Protein AF-A0A3A9C0A3-F1 (afdb_monomer)

Sequence (316 aa):
MSSGNGLYNARITVSPASEKLILSMYCPVFDSDGTTILGYVGGGPFVEDLENLLNKLRIEEDTADYYMINVRTGKYIFADDASLIATDIQDDLLLHILKQIKSGKSTGELFYETKSGSQVADFQYIAEHGWAVISQDSEKNIYRTANKNMLVLAEICVIFVLVISILAFIMIHLSVKPLRYIEESIISLSSLKLQKNEKLTPWIGSRSEVGKIATALNSLYDALDSIVATLSVCSCSLNDTAEAMQESSGIFVDTVQNIQTQIHEVSNVPEDQNTQSQDILAKARQTEETAIAVTQIVCKNKENAKAISGIVERFS

Foldseek 3Di:
DDDPAFKDFPAFDQDPVPSATWRKIKGFDADPVRPHGPGIDIDTDGVVVVVVVVVVVADPLDPKWKWKAQLVQQATRDTPPPVRHRPHDPDPQVVVVSVVVVVPDQWDKDWDQDPVGIKIKIKGADPSRNMMMMIMDHPCSVCVVVVVVVVVVVVVVVVVVVVVVVVVVVCCCVPVVLVVVLVVLVVCVVLLALDDDPVLVVLDPPPDPSSVSSVVSVVVSVVVVVVLVVLLVLLVVLLVVLVVLLVVLVVLVVVLVVLVVVLVVVVPDDDPCPVVNVVSNVVSVVSNVVSVVSNVSSVVSNVSSVVSVVVSVSND

Nearest PDB structures (foldseek):
  7prr-assembly1_B  TM=6.628E-01  e=1.308E-05  Pseudomonas aeruginosa PAO1
  3zx6-assembly1_A  TM=4.283E-01  e=5.839E-01  Archaeoglobus fulgidus DSM 4304
  3zx6-assembly1_B  TM=4.059E-01  e=9.830E-01  Archaeoglobus fulgidus DSM 4304
  5xg2-assembly1_A  TM=3.203E-01  e=7.798E-01  Pyrococcus yayanosii CH1
  3ja6-assembly1_I  TM=2.669E-01  e=1.313E+00  Escherichia coli

Secondary structure (DSSP, 8-state):
---STT-EEEEEEE-TTTSSEEEEEEEEEE-TTSSSEEEEEEE--BHHHHHHHHHTTS-TT---EEEEEETTTTEEEEESSGGGBTSBP--HHHHHHHHHHHTT-SEEEEEEEETTEEEEEEEEEETTTTEEEEEEEEHHHHTHHHHHHHHHHHHHHHHHHHHHHHHHHHHHHHHHHHHHHHHHHHHHHHTT-----GGGGGGTT-SSHHHHHHHHHHHHHHHHHHHHHHHHHHHHHHHHHHHHHHHHHHHHHHHHHHHHHHHHHHTTS-STTHHHHHHHHHHHHHHHHHHHHHHHHHHHHHHHHHHHHHHHGGG-

Radius of gyration: 61.18 Å; Cα contacts (8 Å, |Δi|>4): 340; chains: 1; bounding box: 116×43×164 Å

Structure (mmCIF, N/CA/C/O backbone):
data_AF-A0A3A9C0A3-F1
#
_entry.id   AF-A0A3A9C0A3-F1
#
loop_
_atom_site.group_PDB
_atom_site.id
_atom_site.type_symbol
_atom_site.label_atom_id
_atom_site.label_alt_id
_atom_site.label_comp_id
_atom_site.label_asym_id
_atom_site.label_entity_id
_atom_site.label_seq_id
_atom_site.pdbx_PDB_ins_code
_atom_site.Cartn_x
_atom_site.Cartn_y
_atom_site.Cartn_z
_atom_site.occupancy
_atom_site.B_iso_or_equiv
_atom_site.auth_seq_id
_atom_site.auth_comp_id
_atom_site.auth_asym_id
_atom_site.auth_atom_id
_atom_site.pdbx_PDB_model_num
ATOM 1 N N . MET A 1 1 ? 25.203 22.212 -61.558 1.00 38.91 1 MET A N 1
ATOM 2 C CA . MET A 1 1 ? 26.675 22.215 -61.435 1.00 38.91 1 MET A CA 1
ATOM 3 C C . MET A 1 1 ? 27.055 23.504 -60.735 1.00 38.91 1 MET A C 1
ATOM 5 O O . MET A 1 1 ? 26.881 24.550 -61.335 1.00 38.91 1 MET A O 1
ATOM 9 N N . SER A 1 2 ? 27.461 23.435 -59.468 1.00 37.00 2 SER A N 1
ATOM 10 C CA . SER A 1 2 ? 28.167 24.516 -58.764 1.00 37.00 2 SER A CA 1
ATOM 11 C C . SER A 1 2 ? 28.612 23.982 -57.402 1.00 37.00 2 SER A C 1
ATOM 13 O O . SER A 1 2 ? 27.787 23.805 -56.508 1.00 37.00 2 SER A O 1
ATOM 15 N N . SER A 1 3 ? 29.898 23.689 -57.251 1.00 39.12 3 SER A N 1
ATOM 16 C CA . SER A 1 3 ? 30.550 23.597 -55.945 1.00 39.12 3 SER A CA 1
ATOM 17 C C . SER A 1 3 ? 31.548 24.744 -55.885 1.00 39.12 3 SER A C 1
ATOM 19 O O . SER A 1 3 ? 32.318 24.938 -56.827 1.00 39.12 3 SER A O 1
ATOM 21 N N . GLY A 1 4 ? 31.473 25.543 -54.822 1.00 42.19 4 GLY A N 1
ATOM 22 C CA . GLY A 1 4 ? 32.417 26.626 -54.577 1.00 42.19 4 GLY A CA 1
ATOM 23 C C . GLY A 1 4 ? 33.856 26.111 -54.584 1.00 42.19 4 GLY A C 1
ATOM 24 O O . GLY A 1 4 ? 34.111 24.992 -54.148 1.00 42.19 4 GLY A O 1
ATOM 25 N N . ASN A 1 5 ? 34.759 26.920 -55.140 1.00 47.25 5 ASN A N 1
ATOM 26 C CA . ASN A 1 5 ? 36.217 26.834 -55.020 1.00 47.25 5 ASN A CA 1
ATOM 27 C C . ASN A 1 5 ? 36.805 25.442 -54.719 1.00 47.25 5 ASN A C 1
ATOM 29 O O . ASN A 1 5 ? 37.354 25.193 -53.651 1.00 47.25 5 ASN A O 1
ATOM 33 N N . GLY A 1 6 ? 36.781 24.570 -55.726 1.00 55.59 6 GLY A N 1
ATOM 34 C CA . GLY A 1 6 ? 37.908 23.666 -55.939 1.00 55.59 6 GLY A CA 1
ATOM 35 C C . GLY A 1 6 ? 37.945 22.353 -55.158 1.00 55.59 6 GLY A C 1
ATOM 36 O O . GLY A 1 6 ? 38.998 21.744 -55.136 1.00 55.59 6 GLY A O 1
ATOM 37 N N . LEU A 1 7 ? 36.859 21.841 -54.575 1.00 57.59 7 LEU A N 1
ATOM 38 C CA . LEU A 1 7 ? 36.875 20.470 -54.037 1.00 57.59 7 LEU A CA 1
ATOM 39 C C . LEU A 1 7 ? 35.685 19.650 -54.538 1.00 57.59 7 LEU A C 1
ATOM 41 O O . LEU A 1 7 ? 34.536 19.869 -54.164 1.00 57.59 7 LEU A O 1
ATOM 45 N N . TYR A 1 8 ? 35.982 18.691 -55.406 1.00 66.56 8 TYR A N 1
ATOM 46 C CA . TYR A 1 8 ? 35.055 17.730 -55.980 1.00 66.56 8 TYR A CA 1
ATOM 47 C C . TYR A 1 8 ? 35.129 16.421 -55.213 1.00 66.56 8 TYR A C 1
ATOM 49 O O . TYR A 1 8 ? 36.139 15.727 -55.251 1.00 66.56 8 TYR A O 1
ATOM 57 N N . ASN A 1 9 ? 34.039 16.041 -54.559 1.00 65.12 9 ASN A N 1
ATOM 58 C CA . ASN A 1 9 ? 33.912 14.699 -54.011 1.00 65.12 9 ASN A CA 1
ATOM 59 C C . ASN A 1 9 ? 33.387 13.747 -55.096 1.00 65.12 9 ASN A C 1
ATOM 61 O O . ASN A 1 9 ? 32.265 13.908 -55.580 1.00 65.12 9 ASN A O 1
ATOM 65 N N . ALA A 1 10 ? 34.206 12.771 -55.484 1.00 59.00 10 ALA A N 1
ATOM 66 C CA . ALA A 1 10 ? 33.927 11.831 -56.562 1.00 59.00 10 ALA A CA 1
ATOM 67 C C . ALA A 1 10 ? 33.237 10.537 -56.107 1.00 59.00 10 ALA A C 1
ATOM 69 O O . ALA A 1 10 ? 32.905 9.733 -56.980 1.00 59.00 10 ALA A O 1
ATOM 70 N N . ARG A 1 11 ? 32.922 10.401 -54.802 1.00 65.69 11 ARG A N 1
ATOM 71 C CA . ARG A 1 11 ? 32.284 9.258 -54.098 1.00 65.69 11 ARG A CA 1
ATOM 72 C C . ARG A 1 11 ? 33.284 8.376 -53.345 1.00 65.69 11 ARG A C 1
ATOM 74 O O . ARG A 1 11 ? 34.495 8.474 -53.527 1.00 65.69 11 ARG A O 1
AT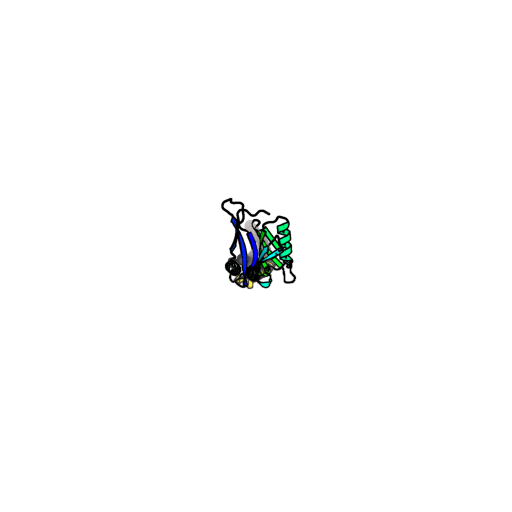OM 81 N N . ILE A 1 12 ? 32.745 7.501 -52.496 1.00 73.94 12 ILE A N 1
ATOM 82 C CA . ILE A 1 12 ? 33.504 6.389 -51.925 1.00 73.94 12 ILE A CA 1
ATOM 83 C C . ILE A 1 12 ? 33.700 5.332 -53.005 1.00 73.94 12 ILE A C 1
ATOM 85 O O . ILE A 1 12 ? 32.743 4.920 -53.663 1.00 73.94 12 ILE A O 1
ATOM 89 N N . THR A 1 13 ? 34.950 4.936 -53.206 1.00 74.25 13 THR A N 1
ATOM 90 C CA . THR A 1 13 ? 35.351 3.950 -54.208 1.00 74.25 13 THR A CA 1
ATOM 91 C C . THR A 1 13 ? 36.493 3.105 -53.674 1.00 74.25 13 THR A C 1
ATOM 93 O O . THR A 1 13 ? 37.224 3.522 -52.774 1.00 74.25 13 THR A O 1
ATOM 96 N N . VAL A 1 14 ? 36.680 1.930 -54.267 1.00 78.50 14 VAL A N 1
ATOM 97 C CA . VAL A 1 14 ? 37.903 1.154 -54.082 1.00 78.50 14 VAL A CA 1
ATOM 98 C C . VAL A 1 14 ? 39.048 1.916 -54.746 1.00 78.50 14 VAL A C 1
ATOM 100 O O . VAL A 1 14 ? 38.979 2.251 -55.931 1.00 78.50 14 VAL A O 1
ATOM 103 N N . SER A 1 15 ? 40.076 2.233 -53.965 1.00 81.81 15 SER A N 1
ATOM 104 C CA . SER A 1 15 ? 41.315 2.833 -54.444 1.00 81.81 15 SER A CA 1
ATOM 105 C C . SER A 1 15 ? 42.041 1.843 -55.355 1.00 81.81 15 SER A C 1
ATOM 107 O O . SER A 1 15 ? 42.410 0.767 -54.887 1.00 81.81 15 SER A O 1
ATOM 109 N N . PRO A 1 16 ? 42.338 2.189 -56.618 1.00 79.50 16 PRO A N 1
ATOM 110 C CA . PRO A 1 16 ? 43.111 1.308 -57.494 1.00 79.50 16 PRO A CA 1
ATOM 111 C C . PRO A 1 16 ? 44.543 1.051 -56.999 1.00 79.50 16 PRO A C 1
ATOM 113 O O . PRO A 1 16 ? 45.170 0.091 -57.426 1.00 79.50 16 PRO A O 1
ATOM 116 N N . ALA A 1 17 ? 45.076 1.925 -56.136 1.00 83.94 17 ALA A N 1
ATOM 117 C CA . ALA A 1 17 ? 46.452 1.844 -55.648 1.00 83.94 17 ALA A CA 1
ATOM 118 C C . ALA A 1 17 ? 46.596 1.032 -54.353 1.00 83.94 17 ALA A C 1
ATOM 120 O O . ALA A 1 17 ? 47.644 0.442 -54.118 1.00 83.94 17 ALA A O 1
ATOM 121 N N . SER A 1 18 ? 45.572 1.041 -53.496 1.00 83.81 18 SER A N 1
ATOM 122 C CA . SER A 1 18 ? 45.611 0.380 -52.184 1.00 83.81 18 SER A CA 1
ATOM 123 C C . SER A 1 18 ? 44.574 -0.724 -52.020 1.00 83.81 18 SER A C 1
ATOM 125 O O . SER A 1 18 ? 44.585 -1.387 -50.990 1.00 83.81 18 SER A O 1
ATOM 127 N N . GLU A 1 19 ? 43.657 -0.883 -52.977 1.00 82.00 19 GLU A N 1
ATOM 128 C CA . GLU A 1 19 ? 42.505 -1.800 -52.932 1.00 82.00 19 GLU A CA 1
ATOM 129 C C . GLU A 1 19 ? 41.555 -1.571 -51.740 1.00 82.00 19 GLU A C 1
ATOM 131 O O . GLU A 1 19 ? 40.608 -2.323 -51.527 1.00 82.00 19 GLU A O 1
ATOM 136 N N . LYS A 1 20 ? 41.759 -0.486 -50.987 1.00 83.06 20 LYS A N 1
ATOM 137 C CA . LYS A 1 20 ? 40.931 -0.082 -49.847 1.00 83.06 20 LYS A CA 1
ATOM 138 C C . LYS A 1 20 ? 39.859 0.918 -50.257 1.00 83.06 20 LYS A C 1
ATOM 140 O O . LYS A 1 20 ? 40.049 1.693 -51.198 1.00 83.06 20 LYS A O 1
ATOM 145 N N . LEU A 1 21 ? 38.758 0.952 -49.509 1.00 80.69 21 LEU A N 1
ATOM 146 C CA . LEU A 1 21 ? 37.727 1.977 -49.662 1.00 80.69 21 LEU A CA 1
ATOM 147 C C . LEU A 1 21 ? 38.275 3.344 -49.236 1.00 80.69 21 LEU A C 1
ATOM 149 O O . LEU A 1 21 ? 38.763 3.518 -48.117 1.00 80.69 21 LEU A O 1
ATOM 153 N N . ILE A 1 22 ? 38.178 4.319 -50.137 1.00 83.31 22 ILE A N 1
ATOM 154 C CA . ILE A 1 22 ? 38.584 5.706 -49.904 1.00 83.31 22 ILE A CA 1
ATOM 155 C C . ILE A 1 22 ? 37.454 6.661 -50.272 1.00 83.31 22 ILE A C 1
ATOM 157 O O . ILE A 1 22 ? 36.705 6.417 -51.222 1.00 83.31 22 ILE A O 1
ATOM 161 N N . LEU A 1 23 ? 37.363 7.784 -49.563 1.00 78.94 23 LEU A N 1
ATOM 162 C CA . LEU A 1 23 ? 36.533 8.911 -49.980 1.00 78.94 23 LEU A CA 1
ATOM 163 C C . LEU A 1 23 ? 37.284 9.709 -51.044 1.00 78.94 23 LEU A C 1
ATOM 165 O O . LEU A 1 23 ? 38.166 10.489 -50.718 1.00 78.94 23 LEU A O 1
ATOM 169 N N . SER A 1 24 ? 36.962 9.527 -52.319 1.00 80.00 24 SER A N 1
ATOM 170 C CA . SER A 1 24 ? 37.719 10.165 -53.393 1.00 80.00 24 SER A CA 1
ATOM 171 C C . SER A 1 24 ? 37.394 11.657 -53.512 1.00 80.00 24 SER A C 1
ATOM 173 O O . SER A 1 24 ? 36.237 12.040 -53.704 1.00 80.00 24 SER A O 1
ATOM 175 N N . MET A 1 25 ? 38.410 12.512 -53.401 1.00 81.44 25 MET A N 1
ATOM 176 C CA . MET A 1 25 ? 38.280 13.968 -53.459 1.00 81.44 25 MET A CA 1
ATOM 177 C C . MET A 1 25 ? 39.295 14.540 -54.450 1.00 81.44 25 MET A C 1
ATOM 179 O O . MET A 1 25 ? 40.449 14.128 -54.444 1.00 81.44 25 MET A O 1
ATOM 183 N N . TYR A 1 26 ? 38.890 15.497 -55.284 1.00 82.75 26 TYR A N 1
ATOM 184 C CA . TYR A 1 26 ? 39.726 16.100 -56.323 1.00 82.75 26 TYR A CA 1
ATOM 185 C C . TYR A 1 26 ? 39.599 17.617 -56.349 1.00 82.75 26 TYR A C 1
ATOM 187 O O . TYR A 1 26 ? 38.501 18.157 -56.291 1.00 82.75 26 TYR A O 1
ATOM 195 N N . CYS A 1 27 ? 40.715 18.309 -56.523 1.00 83.31 27 CYS A N 1
ATOM 196 C CA . CYS A 1 27 ? 40.782 19.746 -56.736 1.00 83.31 27 CYS A CA 1
ATOM 197 C C . CYS A 1 27 ? 41.343 20.034 -58.135 1.00 83.31 27 CYS A C 1
ATOM 199 O O . CYS A 1 27 ? 42.377 19.460 -58.489 1.00 83.31 27 CYS A O 1
ATOM 201 N N . PRO A 1 28 ? 40.686 20.875 -58.955 1.00 85.88 28 PRO A N 1
ATOM 202 C CA . PRO A 1 28 ? 41.255 21.323 -60.216 1.00 85.88 28 PRO A CA 1
ATOM 203 C C . PRO A 1 28 ? 42.429 22.272 -59.944 1.00 85.88 28 PRO A C 1
ATOM 205 O O . PRO A 1 28 ? 42.328 23.195 -59.138 1.00 85.88 28 PRO A O 1
ATOM 208 N N . VAL A 1 29 ? 43.535 22.065 -60.649 1.00 86.94 29 VAL A N 1
ATOM 209 C CA . VAL A 1 29 ? 44.673 22.987 -60.666 1.00 86.94 29 VAL A CA 1
ATOM 210 C C . VAL A 1 29 ? 44.513 23.894 -61.877 1.00 86.94 29 VAL A C 1
ATOM 212 O O . VAL A 1 29 ? 44.466 23.407 -63.007 1.00 86.94 29 VAL A O 1
ATOM 215 N N . PHE A 1 30 ? 44.402 25.198 -61.637 1.00 87.56 30 PHE A N 1
ATOM 216 C CA . PHE A 1 30 ? 44.250 26.205 -62.685 1.00 87.56 30 PHE A CA 1
ATOM 217 C C . PHE A 1 30 ? 45.606 26.772 -63.120 1.00 87.56 30 PHE A C 1
ATOM 219 O O . PHE A 1 30 ? 46.551 26.802 -62.331 1.00 87.56 30 PHE A O 1
ATOM 226 N N . ASP A 1 31 ? 45.690 27.222 -64.369 1.00 88.75 31 ASP A N 1
ATOM 227 C CA . ASP A 1 31 ? 46.817 27.997 -64.885 1.00 88.75 31 ASP A CA 1
ATOM 228 C C . ASP A 1 31 ? 46.828 29.414 -64.279 1.00 88.75 31 ASP A C 1
ATOM 230 O O . ASP A 1 31 ? 45.919 29.830 -63.558 1.00 88.75 31 ASP A O 1
ATOM 234 N N . SER A 1 32 ? 47.864 30.181 -64.599 1.00 87.00 32 SER A N 1
ATOM 235 C CA . SER A 1 32 ? 48.114 31.564 -64.184 1.00 87.00 32 SER A CA 1
ATOM 236 C C . SER A 1 32 ? 46.972 32.530 -64.538 1.00 87.00 32 SER A C 1
ATOM 238 O O . SER A 1 32 ? 46.894 33.620 -63.976 1.00 87.00 32 SER A O 1
ATOM 240 N N . ASP A 1 33 ? 46.094 32.140 -65.468 1.00 85.69 33 ASP A N 1
ATOM 241 C CA . ASP A 1 33 ? 44.888 32.873 -65.864 1.00 85.69 33 ASP A CA 1
ATOM 242 C C . ASP A 1 33 ? 43.683 32.638 -64.927 1.00 85.69 33 ASP A C 1
ATOM 244 O O . ASP A 1 33 ? 42.660 33.311 -65.060 1.00 85.69 33 ASP A O 1
ATOM 248 N N . GLY A 1 34 ? 43.784 31.689 -63.989 1.00 80.31 34 GLY A N 1
ATOM 249 C CA . GLY A 1 34 ? 42.743 31.331 -63.025 1.00 80.31 34 GLY A CA 1
ATOM 250 C C . GLY A 1 34 ? 41.500 30.662 -63.623 1.00 80.31 34 GLY A C 1
ATOM 251 O O . GLY A 1 34 ? 40.526 30.456 -62.899 1.00 80.31 34 GLY A O 1
ATOM 252 N N . THR A 1 35 ? 41.499 30.331 -64.918 1.00 81.44 35 THR A N 1
ATOM 253 C CA . THR A 1 35 ? 40.320 29.805 -65.631 1.00 81.44 35 THR A CA 1
ATOM 254 C C . THR A 1 35 ? 40.604 28.531 -66.423 1.00 81.44 35 THR A C 1
ATOM 256 O O . THR A 1 35 ? 39.722 27.676 -66.530 1.00 81.44 35 THR A O 1
ATOM 259 N N . THR A 1 36 ? 41.828 28.346 -66.916 1.00 85.94 36 THR A N 1
ATOM 260 C CA . THR A 1 36 ? 42.241 27.149 -67.652 1.00 85.94 36 THR A CA 1
ATOM 261 C C . THR A 1 36 ? 42.637 26.042 -66.677 1.00 85.94 36 THR A C 1
ATOM 263 O O . THR A 1 36 ? 43.524 26.226 -65.851 1.00 85.94 36 THR A O 1
ATOM 266 N N . ILE A 1 37 ? 41.992 24.873 -66.754 1.00 87.31 37 ILE A N 1
ATOM 267 C CA . ILE A 1 37 ? 42.315 23.717 -65.899 1.00 87.31 37 ILE A CA 1
ATOM 268 C C . ILE A 1 37 ? 43.513 22.965 -66.494 1.00 87.31 37 ILE A C 1
ATOM 270 O O . ILE A 1 37 ? 43.403 22.384 -67.572 1.00 87.31 37 ILE A O 1
ATOM 274 N N . LEU A 1 38 ? 44.635 22.934 -65.770 1.00 89.19 38 LEU A N 1
ATOM 275 C CA . LEU A 1 38 ? 45.856 22.205 -66.139 1.00 89.19 38 LEU A CA 1
ATOM 276 C C . LEU A 1 38 ? 45.816 20.727 -65.731 1.00 89.19 38 LEU A C 1
ATOM 278 O O . LEU A 1 38 ? 46.481 19.888 -66.334 1.00 89.19 38 LEU A O 1
ATOM 282 N N . GLY A 1 39 ? 45.046 20.397 -64.696 1.00 85.94 39 GLY A N 1
ATOM 283 C CA . GLY A 1 39 ? 44.936 19.036 -64.185 1.00 85.94 39 GLY A CA 1
ATOM 284 C C . GLY A 1 39 ? 44.116 18.960 -62.904 1.00 85.94 39 GLY A C 1
ATOM 285 O O . GLY A 1 39 ? 43.497 19.939 -62.492 1.00 85.94 39 GLY A O 1
ATOM 286 N N . TYR A 1 40 ? 44.123 17.791 -62.266 1.00 85.44 40 TYR A N 1
ATOM 287 C CA . TYR A 1 40 ? 43.439 17.554 -60.996 1.00 85.44 40 TYR A CA 1
ATOM 288 C C . TYR A 1 40 ? 44.408 16.945 -59.987 1.00 85.44 40 TYR A C 1
ATOM 290 O O . TYR A 1 40 ? 45.139 16.010 -60.311 1.00 85.44 40 TYR A O 1
ATOM 298 N N . VAL A 1 41 ? 44.378 17.443 -58.754 1.00 86.75 41 VAL A N 1
ATOM 299 C CA . VAL A 1 41 ? 45.063 16.840 -57.608 1.00 86.75 41 VAL A CA 1
ATOM 300 C C . VAL A 1 41 ? 44.016 16.169 -56.743 1.00 86.75 41 VAL A C 1
ATOM 302 O O . VAL A 1 41 ? 43.037 16.800 -56.352 1.00 86.75 41 VAL A O 1
ATOM 305 N N . GLY A 1 42 ? 44.204 14.880 -56.480 1.00 82.31 42 GLY A N 1
ATOM 306 C CA . GLY A 1 42 ? 43.280 14.085 -55.687 1.00 82.31 42 GLY A CA 1
ATOM 307 C C . GLY A 1 42 ? 43.864 13.645 -54.354 1.00 82.31 42 GLY A C 1
ATOM 308 O O . GLY A 1 42 ? 45.064 13.410 -54.243 1.00 82.31 42 GLY A O 1
ATOM 309 N N . GLY A 1 43 ? 42.994 13.491 -53.365 1.00 81.69 43 GLY A N 1
ATOM 310 C CA . GLY A 1 43 ? 43.277 12.852 -52.088 1.00 81.69 43 GLY A CA 1
ATOM 311 C C . GLY A 1 43 ? 42.095 11.982 -51.683 1.00 81.69 43 GLY A C 1
ATOM 312 O O . GLY A 1 43 ? 40.957 12.259 -52.062 1.00 81.69 43 GLY A O 1
ATOM 313 N N . GLY A 1 44 ? 42.359 10.914 -50.939 1.00 82.50 44 GLY A N 1
ATOM 314 C CA . GLY A 1 44 ? 41.299 10.047 -50.454 1.00 82.50 44 GLY A CA 1
ATOM 315 C C . GLY A 1 44 ? 41.605 9.507 -49.071 1.00 82.50 44 GLY A C 1
ATOM 316 O O . GLY A 1 44 ? 42.401 8.573 -48.988 1.00 82.50 44 GLY A O 1
ATOM 317 N N . PRO A 1 45 ? 41.018 10.069 -47.997 1.00 82.38 45 PRO A N 1
ATOM 318 C CA . PRO A 1 45 ? 41.118 9.443 -46.689 1.00 82.38 45 PRO A CA 1
ATOM 319 C C . PRO A 1 45 ? 40.478 8.052 -46.738 1.00 82.38 45 PRO A C 1
ATOM 321 O O . PRO A 1 45 ? 39.504 7.825 -47.471 1.00 82.38 45 PRO A O 1
ATOM 324 N N . PHE A 1 46 ? 41.050 7.121 -45.976 1.00 84.44 46 PHE A N 1
ATOM 325 C CA . PHE A 1 46 ? 40.516 5.771 -45.862 1.00 84.44 46 PHE A CA 1
ATOM 326 C C . PHE A 1 46 ? 39.186 5.806 -45.121 1.00 84.44 46 PHE A C 1
ATOM 328 O O . PHE A 1 46 ? 39.030 6.531 -44.140 1.00 84.44 46 PHE A O 1
ATOM 335 N N . VAL A 1 47 ? 38.230 4.998 -45.579 1.00 77.88 47 VAL A N 1
ATOM 336 C CA . VAL A 1 47 ? 36.946 4.857 -44.881 1.00 77.88 47 VAL A CA 1
ATOM 337 C C . VAL A 1 47 ? 37.163 4.328 -43.461 1.00 77.88 47 VAL A C 1
ATOM 339 O O . VAL A 1 47 ? 36.504 4.817 -42.556 1.00 77.88 47 VAL A O 1
ATOM 342 N N . GLU A 1 48 ? 38.169 3.471 -43.250 1.00 80.25 48 GLU A N 1
ATOM 343 C CA . GLU A 1 48 ? 38.626 2.959 -41.942 1.00 80.25 48 GLU A CA 1
ATOM 344 C C . GLU A 1 48 ? 38.775 4.064 -40.869 1.00 80.25 48 GLU A C 1
ATOM 346 O O . GLU A 1 48 ? 38.402 3.876 -39.711 1.00 80.25 48 GLU A O 1
ATOM 351 N N . ASP A 1 49 ? 39.282 5.247 -41.239 1.00 81.00 49 ASP A N 1
ATOM 352 C CA . ASP A 1 49 ? 39.453 6.369 -40.304 1.00 81.00 49 ASP A CA 1
ATOM 353 C C . ASP A 1 49 ? 38.109 6.982 -39.879 1.00 81.00 49 ASP A C 1
ATOM 355 O O . ASP A 1 49 ? 37.949 7.415 -38.734 1.00 81.00 49 ASP A O 1
ATOM 359 N N . LEU A 1 50 ? 37.128 6.987 -40.787 1.00 77.25 50 LEU A N 1
ATOM 360 C CA . LEU A 1 50 ? 35.756 7.399 -40.500 1.00 77.25 50 LEU A CA 1
ATOM 361 C C . LEU A 1 50 ? 35.054 6.371 -39.604 1.00 77.25 50 LEU A C 1
ATOM 363 O O . LEU A 1 50 ? 34.397 6.774 -38.644 1.00 77.25 50 LEU A O 1
ATOM 367 N N . GLU A 1 51 ? 35.241 5.071 -39.856 1.00 75.56 51 GLU A N 1
ATOM 368 C CA . GLU A 1 51 ? 34.689 4.007 -38.999 1.00 75.56 51 GLU A CA 1
ATOM 369 C C . GLU A 1 51 ? 35.234 4.135 -37.575 1.00 75.56 51 GLU A C 1
ATOM 371 O O . GLU A 1 51 ? 34.481 4.101 -36.608 1.00 75.56 51 GLU A O 1
ATOM 376 N N . ASN A 1 52 ? 36.540 4.371 -37.429 1.00 81.25 52 ASN A N 1
ATOM 377 C CA . ASN A 1 52 ? 37.173 4.579 -36.128 1.00 81.25 52 ASN A CA 1
ATOM 378 C C . ASN A 1 52 ? 36.646 5.819 -35.394 1.00 81.25 52 ASN A C 1
ATOM 380 O O . ASN A 1 52 ? 36.574 5.821 -34.165 1.00 81.25 52 ASN A O 1
ATOM 384 N N . LEU A 1 53 ? 36.307 6.890 -36.117 1.00 78.94 53 LEU A N 1
ATOM 385 C CA . LEU A 1 53 ? 35.718 8.089 -35.523 1.00 78.94 53 LEU A CA 1
ATOM 386 C C . LEU A 1 53 ? 34.291 7.811 -35.036 1.00 78.94 53 LEU A C 1
ATOM 388 O O . LEU A 1 53 ? 33.963 8.174 -33.909 1.00 78.94 53 LEU A O 1
ATOM 392 N N . LEU A 1 54 ? 33.480 7.123 -35.841 1.00 74.62 54 LEU A N 1
ATOM 393 C CA . LEU A 1 54 ? 32.108 6.750 -35.484 1.00 74.62 54 LEU A CA 1
ATOM 394 C C . LEU A 1 54 ? 32.070 5.723 -34.344 1.00 74.62 54 LEU A C 1
ATOM 396 O O . LEU A 1 54 ? 31.321 5.898 -33.389 1.00 74.62 54 LEU A O 1
ATOM 400 N N . ASN A 1 55 ? 32.955 4.725 -34.355 1.00 72.94 55 ASN A N 1
ATOM 401 C CA . ASN A 1 55 ? 33.066 3.739 -33.278 1.00 72.94 55 ASN A CA 1
ATOM 402 C C . ASN A 1 55 ? 33.474 4.357 -31.937 1.00 72.94 55 ASN A C 1
ATOM 404 O O . ASN A 1 55 ? 33.067 3.857 -30.896 1.00 72.94 55 ASN A O 1
ATOM 408 N N . LYS A 1 56 ? 34.226 5.465 -31.928 1.00 78.75 56 LYS A N 1
ATOM 409 C CA . LYS A 1 56 ? 34.531 6.205 -30.688 1.00 78.75 56 LYS A CA 1
ATOM 410 C C . LYS A 1 56 ? 33.323 6.932 -30.097 1.00 78.75 56 LYS A C 1
ATOM 412 O O . LYS A 1 56 ? 33.384 7.320 -28.933 1.00 78.75 56 LYS A O 1
ATOM 417 N N . LEU A 1 57 ? 32.272 7.168 -30.886 1.00 70.94 57 LEU A N 1
ATOM 418 C CA . LEU A 1 57 ? 31.021 7.755 -30.400 1.00 70.94 57 LEU A CA 1
ATOM 419 C C . LEU A 1 57 ? 30.114 6.705 -29.745 1.00 70.94 57 LEU A C 1
ATOM 421 O O . LEU A 1 57 ? 29.248 7.078 -28.957 1.00 70.94 57 LEU A O 1
ATOM 425 N N . ARG A 1 58 ? 30.338 5.414 -30.025 1.00 69.62 58 ARG A N 1
ATOM 426 C CA . ARG A 1 58 ? 29.629 4.303 -29.383 1.00 69.62 58 ARG A CA 1
ATOM 427 C C . ARG A 1 58 ? 30.124 4.151 -27.947 1.00 69.62 58 ARG A C 1
ATOM 429 O O . ARG A 1 58 ? 31.326 4.069 -27.692 1.00 69.62 58 ARG A O 1
ATOM 436 N N . ILE A 1 59 ? 29.196 4.104 -27.000 1.00 65.94 59 ILE A N 1
ATOM 437 C CA . ILE A 1 59 ? 29.479 3.677 -25.622 1.00 65.94 59 ILE A CA 1
ATOM 438 C C . ILE A 1 59 ? 29.532 2.136 -25.626 1.00 65.94 59 ILE A C 1
ATOM 440 O O . ILE A 1 59 ? 28.876 1.516 -26.450 1.00 65.94 59 ILE A O 1
ATOM 444 N N . GLU A 1 60 ? 30.287 1.481 -24.736 1.00 59.53 60 GLU A N 1
ATOM 445 C CA . GLU A 1 60 ? 30.415 0.002 -24.724 1.00 59.53 60 GLU A CA 1
ATOM 446 C C . GLU A 1 60 ? 29.072 -0.758 -24.621 1.00 59.53 60 GLU A C 1
ATOM 448 O O . GLU A 1 60 ? 28.991 -1.918 -25.020 1.00 59.53 60 GLU A O 1
ATOM 453 N N . GLU A 1 61 ? 28.019 -0.118 -24.103 1.00 63.97 61 GLU A N 1
ATOM 454 C CA . GLU A 1 61 ? 26.657 -0.672 -24.026 1.00 63.97 61 GLU A CA 1
ATOM 455 C C . GLU A 1 61 ? 25.727 -0.199 -25.162 1.00 63.97 61 GLU A C 1
ATOM 457 O O . GLU A 1 61 ? 24.551 -0.567 -25.185 1.00 63.97 61 GLU A O 1
ATOM 462 N N . ASP A 1 62 ? 26.231 0.622 -26.085 1.00 70.44 62 ASP A N 1
ATOM 463 C CA . ASP A 1 62 ? 25.480 1.161 -27.216 1.00 70.44 62 ASP A CA 1
ATOM 464 C C . ASP A 1 62 ? 25.308 0.083 -28.293 1.00 70.44 62 ASP A C 1
ATOM 466 O O . ASP A 1 62 ? 26.285 -0.444 -28.830 1.00 70.44 62 ASP A O 1
ATOM 470 N N . THR A 1 63 ? 24.058 -0.254 -28.608 1.00 75.38 63 THR A N 1
ATOM 471 C CA . THR A 1 63 ? 23.728 -1.146 -29.729 1.00 75.38 63 THR A CA 1
ATOM 472 C C . THR A 1 63 ? 23.177 -0.381 -30.920 1.00 75.38 63 THR A C 1
ATOM 474 O O . THR A 1 63 ? 22.645 -1.010 -31.830 1.00 75.38 63 THR A O 1
ATOM 477 N N . ALA A 1 64 ? 23.285 0.951 -30.922 1.00 79.88 64 ALA A N 1
ATOM 478 C CA . ALA A 1 64 ? 22.878 1.740 -32.064 1.00 79.88 64 ALA A CA 1
ATOM 479 C C . ALA A 1 64 ? 23.752 1.411 -33.278 1.00 79.88 64 ALA A C 1
ATOM 481 O O . ALA A 1 64 ? 24.987 1.362 -33.193 1.00 79.88 64 ALA A O 1
ATOM 482 N N . ASP A 1 65 ? 23.085 1.209 -34.407 1.00 84.38 65 ASP A N 1
ATOM 483 C CA . ASP A 1 65 ? 23.707 1.103 -35.717 1.00 84.38 65 ASP A CA 1
ATOM 484 C C . ASP A 1 65 ? 23.791 2.500 -36.335 1.00 84.38 65 ASP A C 1
ATOM 486 O O . ASP A 1 65 ? 22.829 3.278 -36.298 1.00 84.38 65 ASP A O 1
ATOM 490 N N . TYR A 1 66 ? 24.937 2.814 -36.937 1.00 85.12 66 TYR A N 1
ATOM 491 C CA . TYR A 1 66 ? 25.172 4.099 -37.586 1.00 85.12 66 TYR A CA 1
ATOM 492 C C . TYR A 1 66 ? 25.291 3.914 -39.097 1.00 85.12 66 TYR A C 1
ATOM 494 O O . TYR A 1 66 ? 26.073 3.106 -39.596 1.00 85.12 66 TYR A O 1
ATOM 502 N N . TYR A 1 67 ? 24.547 4.724 -39.843 1.00 86.81 67 TYR A N 1
ATOM 503 C CA . TYR A 1 67 ? 24.601 4.762 -41.297 1.00 86.81 67 TYR A CA 1
ATOM 504 C C . TYR A 1 67 ? 24.890 6.169 -41.784 1.00 86.81 67 TYR A C 1
ATOM 506 O O . TYR A 1 67 ? 24.434 7.169 -41.232 1.00 86.81 67 TYR A O 1
ATOM 514 N N . MET A 1 68 ? 25.598 6.247 -42.900 1.00 86.75 68 MET A N 1
ATOM 515 C CA . MET A 1 68 ? 25.721 7.471 -43.668 1.00 86.75 68 MET A CA 1
ATOM 516 C C . MET A 1 68 ? 25.295 7.189 -45.095 1.00 86.75 68 MET A C 1
ATOM 518 O O . MET A 1 68 ? 25.750 6.222 -45.703 1.00 86.75 68 MET A O 1
ATOM 522 N N . ILE A 1 69 ? 24.439 8.034 -45.657 1.00 88.81 69 ILE A N 1
ATOM 523 C CA . ILE A 1 69 ? 23.874 7.822 -46.988 1.00 88.81 69 ILE A CA 1
ATOM 524 C C . ILE A 1 69 ? 24.021 9.055 -47.867 1.00 88.81 69 ILE A C 1
ATOM 526 O O . ILE A 1 69 ? 23.966 10.200 -47.415 1.00 88.81 69 ILE A O 1
ATOM 530 N N . ASN A 1 70 ? 24.161 8.820 -49.167 1.00 86.69 70 ASN A N 1
ATOM 531 C CA . ASN A 1 70 ? 24.099 9.868 -50.168 1.00 86.69 70 ASN A CA 1
ATOM 532 C C . ASN A 1 70 ? 22.643 10.072 -50.593 1.00 86.69 70 ASN A C 1
ATOM 534 O O . ASN A 1 70 ? 22.063 9.229 -51.278 1.00 86.69 70 ASN A O 1
ATOM 538 N N . VAL A 1 71 ? 22.061 11.216 -50.241 1.00 86.12 71 VAL A N 1
ATOM 539 C CA . VAL A 1 71 ? 20.641 11.512 -50.488 1.00 86.12 71 VAL A CA 1
ATOM 540 C C . VAL A 1 71 ? 20.336 11.686 -51.980 1.00 86.12 71 VAL A C 1
ATOM 542 O O . VAL A 1 71 ? 19.226 11.406 -52.444 1.00 86.12 71 VAL A O 1
ATOM 545 N N . ARG A 1 72 ? 21.329 12.123 -52.764 1.00 82.31 72 ARG A N 1
ATOM 546 C CA . ARG A 1 72 ? 21.184 12.322 -54.210 1.00 82.31 72 ARG A CA 1
ATOM 547 C C . ARG A 1 72 ? 21.183 10.995 -54.957 1.00 82.31 72 ARG A C 1
ATOM 549 O O . ARG A 1 72 ? 20.356 10.815 -55.845 1.00 82.31 72 ARG A O 1
ATOM 556 N N . THR A 1 73 ? 22.100 10.091 -54.618 1.00 82.25 73 THR A N 1
ATOM 557 C CA . THR A 1 73 ? 22.242 8.812 -55.329 1.00 82.25 73 THR A CA 1
ATOM 558 C C . THR A 1 73 ? 21.460 7.668 -54.697 1.00 82.25 73 THR A C 1
ATOM 560 O O . THR A 1 73 ? 21.276 6.665 -55.368 1.00 82.25 73 THR A O 1
ATOM 563 N N . GLY A 1 74 ? 21.024 7.789 -53.439 1.00 84.19 74 GLY A N 1
ATOM 564 C CA . GLY A 1 74 ? 20.338 6.714 -52.713 1.00 84.19 74 GLY A CA 1
ATOM 565 C C . GLY A 1 74 ? 21.249 5.528 -52.383 1.00 84.19 74 GLY A C 1
ATOM 566 O O . GLY A 1 74 ? 20.801 4.388 -52.422 1.00 84.19 74 GLY A O 1
ATOM 567 N N . LYS A 1 75 ? 22.532 5.795 -52.109 1.00 85.44 75 LYS A N 1
ATOM 568 C CA . LYS A 1 75 ? 23.551 4.768 -51.840 1.00 85.44 75 LYS A CA 1
ATOM 569 C C . LYS A 1 75 ? 24.175 4.950 -50.466 1.00 85.44 75 LYS A C 1
ATOM 571 O O . LYS A 1 75 ? 24.282 6.089 -50.002 1.00 85.44 75 LYS A O 1
ATOM 576 N N . TYR A 1 76 ? 24.643 3.860 -49.868 1.00 85.12 76 TYR A N 1
ATOM 577 C CA . TYR A 1 76 ? 25.409 3.919 -48.625 1.00 85.12 76 TYR A CA 1
ATOM 578 C C . TYR A 1 76 ? 26.781 4.558 -48.855 1.00 85.12 76 TYR A C 1
ATOM 580 O O . TYR A 1 76 ? 27.501 4.232 -49.802 1.00 85.12 76 TYR A O 1
ATOM 588 N N . ILE A 1 77 ? 27.117 5.486 -47.970 1.00 80.62 77 ILE A N 1
ATOM 589 C CA . ILE A 1 77 ? 28.449 6.064 -47.789 1.00 80.62 77 ILE A CA 1
ATOM 590 C C . ILE A 1 77 ? 29.158 5.281 -46.679 1.00 80.62 77 ILE A C 1
ATOM 592 O O . ILE A 1 77 ? 30.293 4.862 -46.856 1.00 80.62 77 ILE A O 1
ATOM 596 N N . PHE A 1 78 ? 28.466 5.025 -45.571 1.00 81.25 78 PHE A N 1
ATOM 597 C CA . PHE A 1 78 ? 28.968 4.237 -44.452 1.00 81.25 78 PHE A CA 1
ATOM 598 C C . PHE A 1 78 ? 27.846 3.362 -43.884 1.00 81.25 78 PHE A C 1
ATOM 600 O O . PHE A 1 78 ? 26.679 3.767 -43.879 1.00 81.25 78 PHE A O 1
ATOM 607 N N . ALA A 1 79 ? 28.220 2.172 -43.434 1.00 82.25 79 ALA A N 1
ATOM 608 C CA . ALA A 1 79 ? 27.392 1.225 -42.708 1.00 82.25 79 ALA A CA 1
ATOM 609 C C . ALA A 1 79 ? 28.325 0.322 -41.890 1.00 82.25 79 ALA A C 1
ATOM 611 O O . ALA A 1 79 ? 29.426 0.031 -42.356 1.00 82.25 79 ALA A O 1
ATOM 612 N N . ASP A 1 80 ? 27.864 -0.163 -40.735 1.00 77.44 80 ASP A N 1
ATOM 613 C CA . ASP A 1 80 ? 28.601 -1.155 -39.933 1.00 77.44 80 ASP A CA 1
ATOM 614 C C . ASP A 1 80 ? 28.925 -2.429 -40.741 1.00 77.44 80 ASP A C 1
ATOM 616 O O . ASP A 1 80 ? 29.976 -3.045 -40.562 1.00 77.44 80 ASP A O 1
ATOM 620 N N . ASP A 1 81 ? 28.050 -2.803 -41.682 1.00 81.31 81 ASP A N 1
ATOM 621 C CA . ASP A 1 81 ? 28.332 -3.833 -42.682 1.00 81.31 81 ASP A CA 1
ATOM 622 C C . ASP A 1 81 ? 28.982 -3.214 -43.930 1.00 81.31 81 ASP A C 1
ATOM 624 O O . ASP A 1 81 ? 28.319 -2.605 -44.780 1.00 81.31 81 ASP A O 1
ATOM 628 N N . ALA A 1 82 ? 30.292 -3.429 -44.069 1.00 75.62 82 ALA A N 1
ATOM 629 C CA . ALA A 1 82 ? 31.088 -2.936 -45.189 1.00 75.62 82 ALA A CA 1
ATOM 630 C C . ALA A 1 82 ? 30.585 -3.409 -46.569 1.00 75.62 82 ALA A C 1
ATOM 632 O O . ALA A 1 82 ? 30.856 -2.748 -47.574 1.00 75.62 82 ALA A O 1
ATOM 633 N N . SER A 1 83 ? 29.831 -4.515 -46.647 1.00 80.44 83 SER A N 1
ATOM 634 C CA . SER A 1 83 ? 29.258 -5.007 -47.908 1.00 80.44 83 SER A CA 1
ATOM 635 C C . SER A 1 83 ? 28.157 -4.101 -48.468 1.00 80.44 83 SER A C 1
ATOM 637 O O . SER A 1 83 ? 27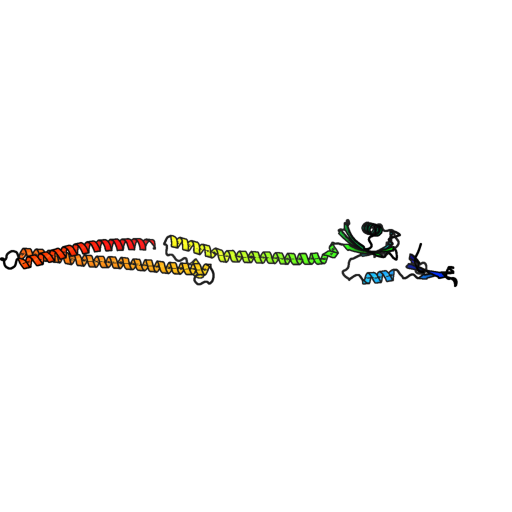.900 -4.114 -49.674 1.00 80.44 83 SER A O 1
ATOM 639 N N . LEU A 1 84 ? 27.539 -3.274 -47.618 1.00 82.94 84 LEU A N 1
ATOM 640 C CA . LEU A 1 84 ? 26.502 -2.327 -48.017 1.00 82.94 84 LEU A CA 1
ATOM 641 C C . LEU A 1 84 ? 27.087 -1.053 -48.635 1.00 82.94 84 LEU A C 1
ATOM 643 O O . LEU A 1 84 ? 26.394 -0.364 -49.387 1.00 82.94 84 LEU A O 1
ATOM 647 N N . ILE A 1 85 ? 28.354 -0.727 -48.373 1.00 81.75 85 ILE A N 1
ATOM 648 C CA . ILE A 1 85 ? 28.982 0.512 -48.848 1.00 81.75 85 ILE A CA 1
ATOM 649 C C . ILE A 1 85 ? 28.947 0.580 -50.384 1.00 81.75 85 ILE A C 1
ATOM 651 O O . ILE A 1 85 ? 29.235 -0.384 -51.087 1.00 81.75 85 ILE A O 1
ATOM 655 N N . ALA A 1 86 ? 28.569 1.745 -50.923 1.00 76.69 86 ALA A N 1
ATOM 656 C CA . ALA A 1 86 ? 28.365 2.010 -52.353 1.00 76.69 86 ALA A CA 1
ATOM 657 C C . ALA A 1 86 ? 27.240 1.202 -53.051 1.00 76.69 86 ALA A C 1
ATOM 659 O O . ALA A 1 86 ? 26.984 1.415 -54.247 1.00 76.69 86 ALA A O 1
ATOM 660 N N . THR A 1 87 ? 26.505 0.354 -52.327 1.00 84.44 87 THR A N 1
ATOM 661 C CA . THR A 1 87 ? 25.297 -0.321 -52.829 1.00 84.44 87 THR A CA 1
ATOM 662 C C . THR A 1 87 ? 24.061 0.579 -52.719 1.00 84.44 87 THR A C 1
ATOM 664 O O . THR A 1 87 ? 24.086 1.619 -52.054 1.00 84.44 87 THR A O 1
ATOM 667 N N . ASP A 1 88 ? 22.995 0.233 -53.446 1.00 87.38 88 ASP A N 1
ATOM 668 C CA . ASP A 1 88 ? 21.716 0.949 -53.384 1.00 87.38 88 ASP A CA 1
ATOM 669 C C . ASP A 1 88 ? 20.940 0.579 -52.117 1.00 87.38 88 ASP A C 1
ATOM 671 O O . ASP A 1 88 ? 20.852 -0.594 -51.759 1.00 87.38 88 ASP A O 1
ATOM 675 N N . ILE A 1 89 ? 20.349 1.580 -51.464 1.00 89.88 89 ILE A N 1
ATOM 676 C CA . ILE A 1 89 ? 19.561 1.386 -50.242 1.00 89.88 89 ILE A CA 1
ATOM 677 C C . ILE A 1 89 ? 18.291 0.607 -50.587 1.00 89.88 89 ILE A C 1
ATOM 679 O O . ILE A 1 89 ? 17.468 1.075 -51.373 1.00 89.88 89 ILE A O 1
ATOM 683 N N . GLN A 1 90 ? 18.142 -0.572 -49.986 1.00 86.81 90 GLN A N 1
ATOM 684 C CA . GLN A 1 90 ? 16.936 -1.407 -50.077 1.00 86.81 90 GLN A CA 1
ATOM 685 C C . GLN A 1 90 ? 16.162 -1.459 -48.757 1.00 86.81 90 GLN A C 1
ATOM 687 O O . GLN A 1 90 ? 15.040 -1.952 -48.732 1.00 86.81 90 GLN A O 1
ATOM 692 N N . ASP A 1 91 ? 16.760 -0.977 -47.667 1.00 86.69 91 ASP A N 1
ATOM 693 C CA . ASP A 1 91 ? 16.121 -0.956 -46.359 1.00 86.69 91 ASP A CA 1
ATOM 694 C C . ASP A 1 91 ? 14.945 0.035 -46.331 1.00 86.69 91 ASP A C 1
ATOM 696 O O . ASP A 1 91 ? 15.099 1.218 -46.656 1.00 86.69 91 ASP A O 1
ATOM 700 N N . ASP A 1 92 ? 13.764 -0.455 -45.947 1.00 87.62 92 ASP A N 1
ATOM 701 C CA . ASP A 1 92 ? 12.525 0.324 -45.977 1.00 87.62 92 ASP A CA 1
ATOM 702 C C . ASP A 1 92 ? 12.584 1.549 -45.045 1.00 87.62 92 ASP A C 1
ATOM 704 O O . ASP A 1 92 ? 12.098 2.626 -45.409 1.00 87.62 92 ASP A O 1
ATOM 708 N N . LEU A 1 93 ? 13.206 1.421 -43.867 1.00 88.50 93 LEU A N 1
ATOM 709 C CA . LEU A 1 93 ? 13.338 2.507 -42.892 1.00 88.50 93 LEU A CA 1
ATOM 710 C C . LEU A 1 93 ? 14.199 3.633 -43.479 1.00 88.50 93 LEU A C 1
ATOM 712 O O . LEU A 1 93 ? 13.779 4.797 -43.507 1.00 88.50 93 LEU A O 1
ATOM 716 N N . LEU A 1 94 ? 15.362 3.297 -44.039 1.00 89.00 94 LEU A N 1
ATOM 717 C CA . LEU A 1 94 ? 16.253 4.273 -44.668 1.00 89.00 94 LEU A CA 1
ATOM 718 C C . LEU A 1 94 ? 15.639 4.902 -45.928 1.00 89.00 94 LEU A C 1
ATOM 720 O O . LEU A 1 94 ? 15.835 6.095 -46.183 1.00 89.00 94 LEU A O 1
ATOM 724 N N . LEU A 1 95 ? 14.843 4.155 -46.700 1.00 91.06 95 LEU A N 1
ATOM 725 C CA . LEU A 1 95 ? 14.081 4.697 -47.832 1.00 91.06 95 LEU A CA 1
ATOM 726 C C . LEU A 1 95 ? 13.014 5.706 -47.380 1.00 91.06 95 LEU A C 1
ATOM 728 O O . LEU A 1 95 ? 12.821 6.745 -48.027 1.00 91.06 95 LEU A O 1
ATOM 732 N N . HIS A 1 96 ? 12.348 5.449 -46.254 1.00 89.88 96 HIS A N 1
ATOM 733 C CA . HIS A 1 96 ? 11.412 6.392 -45.646 1.00 89.88 96 HIS A CA 1
ATOM 734 C C . HIS A 1 96 ? 12.113 7.672 -45.176 1.00 89.88 96 HIS A C 1
ATOM 736 O O . HIS A 1 96 ? 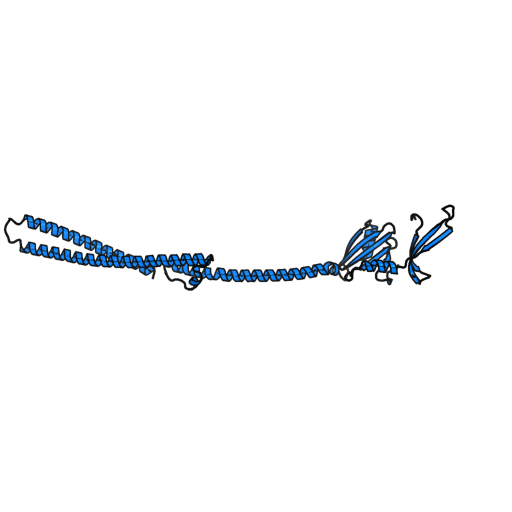11.629 8.771 -45.472 1.00 89.88 96 HIS A O 1
ATOM 742 N N . ILE A 1 97 ? 13.273 7.559 -44.524 1.00 90.56 97 ILE A N 1
ATOM 743 C CA . ILE A 1 97 ? 14.106 8.712 -44.142 1.00 90.56 97 ILE A CA 1
ATOM 744 C C . ILE A 1 97 ? 14.522 9.508 -45.382 1.00 90.56 97 ILE A C 1
ATOM 746 O O . ILE A 1 97 ? 14.352 10.728 -45.431 1.00 90.56 97 ILE A O 1
ATOM 750 N N . LEU A 1 98 ? 14.965 8.829 -46.441 1.00 90.50 98 LEU A N 1
ATOM 751 C CA . LEU A 1 98 ? 15.340 9.468 -47.699 1.00 90.50 98 LEU A CA 1
ATOM 752 C C . LEU A 1 98 ? 14.184 10.284 -48.299 1.00 90.50 98 LEU A C 1
ATOM 754 O O . LEU A 1 98 ? 14.391 11.393 -48.800 1.00 90.50 98 LEU A O 1
ATOM 758 N N . LYS A 1 99 ? 12.955 9.761 -48.234 1.00 90.50 99 LYS A N 1
ATOM 759 C CA . LYS A 1 99 ? 11.747 10.467 -48.679 1.00 90.50 99 LYS A CA 1
ATOM 760 C C . LYS A 1 99 ? 11.448 11.691 -47.809 1.00 90.50 99 LYS A C 1
ATOM 762 O O . LYS A 1 99 ? 11.096 12.736 -48.356 1.00 90.50 99 LYS A O 1
ATOM 767 N N . GLN A 1 100 ? 11.621 11.594 -46.489 1.00 90.56 100 GLN A N 1
ATOM 768 C CA . GLN A 1 100 ? 11.453 12.731 -45.579 1.00 90.56 100 GLN A CA 1
ATOM 769 C C . GLN A 1 100 ? 12.464 13.845 -45.866 1.00 90.56 100 GLN A C 1
ATOM 771 O O . GLN A 1 100 ? 12.074 15.010 -45.976 1.00 90.56 100 GLN A O 1
ATOM 776 N N . ILE A 1 101 ? 13.728 13.493 -46.095 1.00 90.88 101 ILE A N 1
ATOM 777 C CA . ILE A 1 101 ? 14.764 14.470 -46.439 1.00 90.88 101 ILE A CA 1
ATOM 778 C C . ILE A 1 101 ? 14.444 15.154 -47.770 1.00 90.88 101 ILE A C 1
ATOM 780 O O . ILE A 1 101 ? 14.464 16.381 -47.871 1.00 90.88 101 ILE A O 1
ATOM 784 N N . LYS A 1 102 ? 14.047 14.379 -48.787 1.00 87.75 102 LYS A N 1
ATOM 785 C CA . LYS A 1 102 ? 13.624 14.919 -50.091 1.00 87.75 102 LYS A CA 1
ATOM 786 C C . LYS A 1 102 ? 12.369 15.794 -50.011 1.00 87.75 102 LYS A C 1
ATOM 788 O O . LYS A 1 102 ? 12.195 16.660 -50.862 1.00 87.75 102 LYS A O 1
ATOM 793 N N . SER A 1 103 ? 11.520 15.600 -49.000 1.00 88.69 103 SER A N 1
ATOM 794 C CA . SER A 1 103 ? 10.359 16.463 -48.732 1.00 88.69 103 SER A CA 1
ATOM 795 C C . SER A 1 103 ? 10.712 17.794 -48.050 1.00 88.69 103 SER A C 1
ATOM 797 O O . SER A 1 103 ? 9.824 18.610 -47.821 1.00 88.69 103 SER A O 1
ATOM 799 N N . GLY A 1 104 ? 11.996 18.031 -47.758 1.00 87.56 104 GLY A N 1
ATOM 800 C CA . GLY A 1 104 ? 12.505 19.291 -47.215 1.00 87.56 104 GLY A CA 1
ATOM 801 C C . GLY A 1 104 ? 12.853 19.260 -45.726 1.00 87.56 104 GLY A C 1
ATOM 802 O O . GLY A 1 104 ? 13.177 20.307 -45.172 1.00 87.56 104 GLY A O 1
ATOM 803 N N . LYS A 1 105 ? 12.805 18.095 -45.062 1.00 89.75 105 LYS A N 1
ATOM 804 C CA . LYS A 1 105 ? 13.233 17.969 -43.661 1.00 89.75 105 LYS A CA 1
ATOM 805 C C . LYS A 1 105 ? 14.745 17.781 -43.567 1.00 89.75 105 LYS A C 1
ATOM 807 O O . LYS A 1 105 ? 15.288 16.854 -44.157 1.00 89.75 105 LYS A O 1
ATOM 812 N N . SER A 1 106 ? 15.416 18.616 -42.781 1.00 88.19 106 SER A N 1
ATOM 813 C CA . SER A 1 106 ? 16.856 18.462 -42.535 1.00 88.19 106 SER A CA 1
ATOM 814 C C . SER A 1 106 ? 17.176 17.587 -41.324 1.00 88.19 106 SER A C 1
ATOM 816 O O . SER A 1 106 ? 18.286 17.080 -41.239 1.00 88.19 106 SER A O 1
ATOM 818 N N . THR A 1 107 ? 16.230 17.400 -40.405 1.00 92.50 107 THR A N 1
ATOM 819 C CA . THR A 1 107 ? 16.361 16.527 -39.231 1.00 92.50 107 THR A CA 1
ATOM 820 C C . THR A 1 107 ? 15.043 15.840 -38.917 1.00 92.50 107 THR A C 1
ATOM 822 O O . THR A 1 107 ? 13.979 16.304 -39.355 1.00 92.50 107 THR A O 1
ATOM 825 N N . GLY A 1 108 ? 15.100 14.766 -38.138 1.00 89.81 108 GLY A N 1
ATOM 826 C CA . GLY A 1 108 ? 13.917 14.199 -37.514 1.00 89.81 108 GLY A CA 1
ATOM 827 C C . GLY A 1 108 ? 14.107 12.777 -37.019 1.00 89.81 108 GLY A C 1
ATOM 828 O O . GLY A 1 108 ? 15.012 12.065 -37.437 1.00 89.81 108 GLY A O 1
ATOM 829 N N . GLU A 1 109 ? 13.150 12.372 -36.198 1.00 88.56 109 GLU A N 1
ATOM 830 C CA . GLU A 1 109 ? 13.022 11.019 -35.683 1.00 88.56 109 GLU A CA 1
ATOM 831 C C . GLU A 1 109 ? 11.959 10.252 -36.489 1.00 88.56 109 GLU A C 1
ATOM 833 O O . GLU A 1 109 ? 10.950 10.814 -36.941 1.00 88.56 109 GLU A O 1
ATOM 838 N N . LEU A 1 110 ? 12.189 8.960 -36.690 1.00 88.62 110 LEU A N 1
ATOM 839 C CA . LEU A 1 110 ? 11.281 8.027 -37.334 1.00 88.62 110 LEU A CA 1
ATOM 840 C C . LEU A 1 110 ? 11.121 6.787 -36.455 1.00 88.62 110 LEU A C 1
ATOM 842 O O . LEU A 1 110 ? 12.076 6.057 -36.206 1.00 88.62 110 LEU A O 1
ATOM 846 N N . PHE A 1 111 ? 9.878 6.517 -36.072 1.00 87.56 111 PHE A N 1
ATOM 847 C CA . PHE A 1 111 ? 9.470 5.242 -35.497 1.00 87.56 111 PHE A CA 1
ATOM 848 C C . PHE A 1 111 ? 9.045 4.315 -36.630 1.00 87.56 111 PHE A C 1
ATOM 850 O O . PHE A 1 111 ? 8.197 4.686 -37.451 1.00 87.56 111 PHE A O 1
ATOM 857 N N . TYR A 1 112 ? 9.640 3.130 -36.695 1.00 85.12 112 TYR A N 1
ATOM 858 C CA . TYR A 1 112 ? 9.369 2.166 -37.750 1.00 85.12 112 TYR A CA 1
ATOM 859 C C . TYR A 1 112 ? 9.178 0.761 -37.182 1.00 85.12 112 TYR A C 1
ATOM 861 O O . TYR A 1 112 ? 10.042 0.212 -36.503 1.00 85.12 112 TYR A O 1
ATOM 869 N N . GLU A 1 113 ? 8.038 0.157 -37.501 1.00 83.81 113 GLU A N 1
ATOM 870 C CA . GLU A 1 113 ? 7.715 -1.205 -37.088 1.00 83.81 113 GLU A CA 1
ATOM 871 C C . GLU A 1 113 ? 8.297 -2.206 -38.085 1.00 83.81 113 GLU A C 1
ATOM 873 O O . GLU A 1 113 ? 7.868 -2.288 -39.239 1.00 83.81 113 GLU A O 1
ATOM 878 N N . THR A 1 114 ? 9.273 -2.996 -37.638 1.00 76.75 114 THR A N 1
ATOM 879 C CA . THR A 1 114 ? 9.825 -4.103 -38.428 1.00 76.75 114 THR A CA 1
ATOM 880 C C . THR A 1 114 ? 9.269 -5.444 -37.965 1.00 76.75 114 THR A C 1
ATOM 882 O O . THR A 1 114 ? 8.741 -5.581 -36.864 1.00 76.75 114 THR A O 1
ATOM 885 N N . LYS A 1 115 ? 9.440 -6.497 -38.776 1.00 73.12 115 LYS A N 1
ATOM 886 C CA . LYS A 1 115 ? 9.075 -7.873 -38.377 1.00 73.12 115 LYS A CA 1
ATOM 887 C C . LYS A 1 115 ? 9.821 -8.354 -37.122 1.00 73.12 115 LYS A C 1
ATOM 889 O O . LYS A 1 115 ? 9.342 -9.260 -36.448 1.00 73.12 115 LYS A O 1
ATOM 894 N N . SER A 1 116 ? 10.981 -7.768 -36.828 1.00 69.44 116 SER A N 1
ATOM 895 C CA . SER A 1 116 ? 11.813 -8.027 -35.647 1.00 69.44 116 SER A CA 1
ATOM 896 C C . SER A 1 116 ? 11.466 -7.154 -34.431 1.00 69.44 116 SER A C 1
ATOM 898 O O . SER A 1 116 ? 12.011 -7.393 -33.355 1.00 69.44 116 SER A O 1
ATOM 900 N N . GLY A 1 117 ? 10.557 -6.183 -34.578 1.00 80.25 117 GLY A N 1
ATOM 901 C CA . GLY A 1 117 ? 10.125 -5.255 -33.530 1.00 80.25 117 GLY A CA 1
ATOM 902 C C . GLY A 1 117 ? 10.208 -3.782 -33.944 1.00 80.25 117 GLY A C 1
ATOM 903 O O . GLY A 1 117 ? 10.698 -3.450 -35.027 1.00 80.25 117 GLY A O 1
ATOM 904 N N . SER A 1 118 ? 9.732 -2.908 -33.061 1.00 87.25 118 SER A N 1
ATOM 905 C CA . SER A 1 118 ? 9.787 -1.454 -33.226 1.00 87.25 118 SER A CA 1
ATOM 906 C C . SER A 1 118 ? 11.231 -0.943 -33.161 1.00 87.25 118 SER A C 1
ATOM 908 O O . SER A 1 118 ? 11.992 -1.281 -32.243 1.00 87.25 118 SER A O 1
ATOM 910 N N . GLN A 1 119 ? 11.610 -0.152 -34.161 1.00 88.44 119 GLN A N 1
ATOM 911 C CA . GLN A 1 119 ? 12.897 0.526 -34.271 1.00 88.44 119 GLN A CA 1
ATOM 912 C C . GLN A 1 119 ? 12.693 2.038 -34.254 1.00 88.44 119 GLN A C 1
ATOM 914 O O . GLN A 1 119 ? 11.716 2.557 -34.801 1.00 88.44 119 GLN A O 1
ATOM 919 N N . VAL A 1 120 ? 13.642 2.738 -33.645 1.00 89.94 120 VAL A N 1
ATOM 920 C CA . VAL A 1 120 ? 13.687 4.197 -33.602 1.00 89.94 120 VAL A CA 1
ATOM 921 C C . VAL A 1 120 ? 14.937 4.634 -34.342 1.00 89.94 120 VAL A C 1
ATOM 923 O O . VAL A 1 120 ? 16.025 4.143 -34.048 1.00 89.94 120 VAL A O 1
ATOM 926 N N . ALA A 1 121 ? 14.777 5.540 -35.301 1.00 90.75 121 ALA A N 1
ATOM 927 C CA . ALA A 1 121 ? 15.884 6.097 -36.057 1.00 90.75 121 ALA A CA 1
ATOM 928 C C . ALA A 1 121 ? 15.850 7.622 -36.048 1.00 90.75 121 ALA A C 1
ATOM 930 O O . ALA A 1 121 ? 14.808 8.220 -36.310 1.00 90.75 121 ALA A O 1
ATOM 931 N N . ASP A 1 122 ? 16.994 8.250 -35.808 1.00 91.56 122 ASP A N 1
ATOM 932 C CA . ASP A 1 122 ? 17.180 9.695 -35.921 1.00 91.56 122 ASP A CA 1
ATOM 933 C C . ASP A 1 122 ? 18.077 10.003 -37.118 1.00 91.56 122 ASP A C 1
ATOM 935 O O . ASP A 1 122 ? 19.013 9.258 -37.417 1.00 91.56 122 ASP A O 1
ATOM 939 N N . PHE A 1 123 ? 17.779 11.082 -37.843 1.00 92.31 123 PHE A N 1
ATOM 940 C CA . PHE A 1 123 ? 18.579 11.485 -38.994 1.00 92.31 123 PHE A CA 1
ATOM 941 C C . PHE A 1 123 ? 18.913 12.972 -39.006 1.00 92.31 123 PHE A C 1
ATOM 943 O O . PHE A 1 123 ? 18.094 13.834 -38.685 1.00 92.31 123 PHE A O 1
ATOM 950 N N . GLN A 1 124 ? 20.104 13.273 -39.522 1.00 92.62 124 GLN A N 1
ATOM 951 C CA . GLN A 1 124 ? 20.598 14.621 -39.776 1.00 92.62 124 GLN A CA 1
ATOM 952 C C . GLN A 1 124 ? 21.102 14.725 -41.218 1.00 92.62 124 GLN A C 1
ATOM 954 O O . GLN A 1 124 ? 22.059 14.064 -41.622 1.00 92.62 124 GLN A O 1
ATOM 959 N N . TYR A 1 125 ? 20.479 15.600 -42.002 1.00 92.00 125 TYR A N 1
ATOM 960 C CA . TYR A 1 125 ? 20.879 15.931 -43.364 1.00 92.00 125 TYR A CA 1
ATOM 961 C C . TYR A 1 125 ? 21.884 17.088 -43.380 1.00 92.00 125 TYR A C 1
ATOM 963 O O . TYR A 1 125 ? 21.661 18.146 -42.789 1.00 92.00 125 TYR A O 1
ATOM 971 N N . ILE A 1 126 ? 22.975 16.891 -44.115 1.00 87.56 126 ILE A N 1
ATOM 972 C CA . ILE A 1 126 ? 24.056 17.842 -44.359 1.00 87.56 126 ILE A CA 1
ATOM 973 C C . ILE A 1 126 ? 23.939 18.304 -45.814 1.00 87.56 126 ILE A C 1
ATOM 975 O O . ILE A 1 126 ? 24.446 17.674 -46.750 1.00 87.56 126 ILE A O 1
ATOM 979 N N . ALA A 1 127 ? 23.232 19.418 -46.011 1.00 83.38 127 ALA A N 1
ATOM 980 C CA . ALA A 1 127 ? 22.881 19.927 -47.336 1.00 83.38 127 ALA A CA 1
ATOM 981 C C . ALA A 1 127 ? 24.098 20.289 -48.206 1.00 83.38 127 ALA A C 1
ATOM 983 O O . ALA A 1 127 ? 24.041 20.115 -49.422 1.00 83.38 127 ALA A O 1
ATOM 984 N N . GLU A 1 128 ? 25.197 20.740 -47.590 1.00 77.94 128 GLU A N 1
ATOM 985 C CA . GLU A 1 128 ? 26.433 21.145 -48.276 1.00 77.94 128 GLU A CA 1
ATOM 986 C C . GLU A 1 128 ? 27.033 20.018 -49.131 1.00 77.94 128 GLU A C 1
ATOM 988 O O . GLU A 1 128 ? 27.508 20.250 -50.243 1.00 77.94 128 GLU A O 1
ATOM 993 N N . HIS A 1 129 ? 26.946 18.777 -48.647 1.00 76.31 129 HIS A N 1
ATOM 994 C CA . HIS A 1 129 ? 27.493 17.599 -49.325 1.00 76.31 129 HIS A CA 1
ATOM 995 C C . HIS A 1 129 ? 26.409 16.671 -49.894 1.00 76.31 129 HIS A C 1
ATOM 997 O O . HIS A 1 129 ? 26.704 15.774 -50.685 1.00 76.31 129 HIS A O 1
ATOM 1003 N N . GLY A 1 130 ? 25.139 16.905 -49.548 1.00 81.75 130 GLY A N 1
ATOM 1004 C CA . GLY A 1 130 ? 24.021 16.050 -49.947 1.00 81.75 130 GLY A CA 1
ATOM 1005 C C . GLY A 1 130 ? 24.020 14.701 -49.226 1.00 81.75 130 GLY A C 1
ATOM 1006 O O . GLY A 1 130 ? 23.595 13.693 -49.798 1.00 81.75 130 GLY A O 1
ATOM 1007 N N . TRP A 1 131 ? 24.533 14.671 -47.997 1.00 87.19 131 TRP A N 1
ATOM 1008 C CA . TRP A 1 131 ? 24.697 13.465 -47.186 1.00 87.19 131 TRP A CA 1
ATOM 1009 C C . TRP A 1 131 ? 23.751 13.480 -45.999 1.00 87.19 131 TRP A C 1
ATOM 1011 O O . TRP A 1 131 ? 23.401 14.550 -45.515 1.00 87.19 131 TRP A O 1
ATOM 1021 N N . ALA A 1 132 ? 23.355 12.310 -45.516 1.00 89.75 132 ALA A N 1
ATOM 1022 C CA . ALA A 1 132 ? 22.619 12.182 -44.267 1.00 89.75 132 ALA A CA 1
ATOM 1023 C C . ALA A 1 132 ? 23.293 11.158 -43.362 1.00 89.75 132 ALA A C 1
ATOM 1025 O O . ALA A 1 132 ? 23.739 10.119 -43.847 1.00 89.75 132 ALA A O 1
ATOM 1026 N N . VAL A 1 133 ? 23.363 11.478 -42.075 1.00 89.06 133 VAL A N 1
ATOM 1027 C CA . VAL A 1 133 ? 23.784 10.565 -41.010 1.00 89.06 133 VAL A CA 1
ATOM 1028 C C . VAL A 1 133 ? 22.521 10.074 -40.316 1.00 89.06 133 VAL A C 1
ATOM 1030 O O . VAL A 1 133 ? 21.628 10.880 -40.058 1.00 89.06 133 VAL A O 1
ATOM 1033 N N . ILE A 1 134 ? 22.437 8.770 -40.074 1.00 90.38 134 ILE A N 1
ATOM 1034 C CA . ILE A 1 134 ? 21.313 8.101 -39.424 1.00 90.38 134 ILE A CA 1
ATOM 1035 C C . ILE A 1 134 ? 21.866 7.256 -38.282 1.00 90.38 134 ILE A C 1
ATOM 1037 O O . ILE A 1 134 ? 22.817 6.505 -38.494 1.00 90.38 134 ILE A O 1
ATOM 1041 N N . SER A 1 135 ? 21.265 7.358 -37.104 1.00 88.50 135 SER A N 1
ATOM 1042 C CA . SER A 1 135 ? 21.432 6.390 -36.021 1.00 88.50 135 SER A CA 1
ATOM 1043 C C . SER A 1 135 ? 20.119 5.646 -35.825 1.00 88.50 135 SER A C 1
ATOM 1045 O O . SER A 1 135 ? 19.054 6.259 -35.883 1.00 88.50 135 SER A O 1
ATOM 1047 N N . GLN A 1 136 ? 20.174 4.335 -35.611 1.00 87.75 136 GLN A N 1
ATOM 1048 C CA . GLN A 1 136 ? 18.989 3.543 -35.291 1.00 87.75 136 GLN A CA 1
ATOM 1049 C C . GLN A 1 136 ? 19.269 2.566 -34.156 1.00 87.75 136 GLN A C 1
ATOM 1051 O O . GLN A 1 136 ? 20.363 2.021 -34.064 1.00 87.75 136 GLN A O 1
ATOM 1056 N N . ASP A 1 137 ? 18.269 2.316 -33.318 1.00 88.69 137 ASP A N 1
ATOM 1057 C CA . ASP A 1 137 ? 18.292 1.233 -32.336 1.00 88.69 137 ASP A CA 1
ATOM 1058 C C . ASP A 1 137 ? 16.869 0.690 -32.125 1.00 88.69 137 ASP A C 1
ATOM 1060 O O . ASP A 1 137 ? 15.857 1.317 -32.458 1.00 88.69 137 ASP A O 1
ATOM 1064 N N . SER A 1 138 ? 16.771 -0.510 -31.566 1.00 87.75 138 SER A N 1
ATOM 1065 C CA . SER A 1 138 ? 15.500 -1.094 -31.163 1.00 87.75 138 SER A CA 1
ATOM 1066 C C . SER A 1 138 ? 14.904 -0.336 -29.976 1.00 87.75 138 SER A C 1
ATOM 1068 O O . SER A 1 138 ? 15.576 -0.068 -28.978 1.00 87.75 138 SER A O 1
ATOM 1070 N N . GLU A 1 139 ? 13.595 -0.086 -30.020 1.00 85.56 139 GLU A N 1
ATOM 1071 C CA . GLU A 1 139 ? 12.862 0.559 -28.923 1.00 85.56 139 GLU A CA 1
ATOM 1072 C C . GLU A 1 139 ? 13.084 -0.183 -27.592 1.00 85.56 139 GLU A C 1
ATOM 1074 O O . GLU A 1 139 ? 13.292 0.407 -26.530 1.00 85.56 139 GLU A O 1
ATOM 1079 N N . LYS A 1 140 ? 13.112 -1.518 -27.656 1.00 84.62 140 LYS A N 1
ATOM 1080 C CA . LYS A 1 140 ? 13.358 -2.377 -26.498 1.00 84.62 140 LYS A CA 1
ATOM 1081 C C . LYS A 1 140 ? 14.723 -2.122 -25.857 1.00 84.62 140 LYS A C 1
ATOM 1083 O O . LYS A 1 140 ? 14.816 -2.244 -24.633 1.00 84.62 140 LYS A O 1
ATOM 1088 N N . ASN A 1 141 ? 15.764 -1.838 -26.643 1.00 84.62 141 ASN A N 1
ATOM 1089 C CA . ASN A 1 141 ? 17.083 -1.551 -26.093 1.00 84.62 141 ASN A CA 1
ATOM 1090 C C . ASN A 1 141 ? 17.138 -0.143 -25.493 1.00 84.62 141 ASN A C 1
ATOM 1092 O O . ASN A 1 141 ? 17.527 -0.009 -24.331 1.00 84.62 141 ASN A O 1
ATOM 1096 N N . ILE A 1 142 ? 16.605 0.856 -26.206 1.00 85.62 142 ILE A N 1
ATOM 1097 C CA . ILE A 1 142 ? 16.481 2.243 -25.727 1.00 85.62 142 ILE A CA 1
ATOM 1098 C C . ILE A 1 142 ? 15.779 2.288 -24.359 1.00 85.62 142 ILE A C 1
ATOM 1100 O O . ILE A 1 142 ? 16.270 2.896 -23.407 1.00 85.62 142 ILE A O 1
ATOM 1104 N N . TYR A 1 143 ? 14.658 1.576 -24.211 1.00 84.69 143 TYR A N 1
ATOM 1105 C CA . TYR A 1 143 ? 13.897 1.533 -22.959 1.00 84.69 143 TYR A CA 1
ATOM 1106 C C . TYR A 1 143 ? 14.303 0.403 -22.008 1.00 84.69 143 TYR A C 1
ATOM 1108 O O . TYR A 1 143 ? 13.647 0.201 -20.983 1.00 84.69 143 TYR A O 1
ATOM 1116 N N . ARG A 1 144 ? 15.384 -0.340 -22.272 1.00 84.75 144 ARG A N 1
ATOM 1117 C CA . ARG A 1 144 ? 15.779 -1.496 -21.448 1.00 84.75 144 ARG A CA 1
ATOM 1118 C C . ARG A 1 144 ? 16.004 -1.107 -19.991 1.00 84.75 144 ARG A C 1
ATOM 1120 O O . ARG A 1 144 ? 15.517 -1.787 -19.087 1.00 84.75 144 ARG A O 1
ATOM 1127 N N . THR A 1 145 ? 16.728 -0.017 -19.765 1.00 84.88 145 THR A N 1
ATOM 1128 C CA . THR A 1 145 ? 17.033 0.495 -18.422 1.00 84.88 145 THR A CA 1
ATOM 1129 C C . THR A 1 145 ? 15.785 1.055 -17.746 1.00 84.88 145 THR A C 1
ATOM 1131 O O . THR A 1 145 ? 15.535 0.754 -16.579 1.00 84.88 145 THR A O 1
ATOM 1134 N N . ALA A 1 146 ? 14.947 1.785 -18.486 1.00 87.69 146 ALA A N 1
ATOM 1135 C CA . ALA A 1 146 ? 13.678 2.301 -17.977 1.00 87.69 146 ALA A CA 1
ATOM 1136 C C . ALA A 1 146 ? 12.731 1.166 -17.546 1.00 87.69 146 ALA A C 1
ATOM 1138 O O . ALA A 1 146 ? 12.205 1.198 -16.437 1.00 87.69 146 ALA A O 1
ATOM 1139 N N . ASN A 1 147 ? 12.587 0.119 -18.363 1.00 86.88 147 ASN A N 1
ATOM 1140 C CA . ASN A 1 147 ? 11.736 -1.032 -18.058 1.00 86.88 147 ASN A CA 1
ATOM 1141 C C . ASN A 1 147 ? 12.262 -1.858 -16.880 1.00 86.88 147 ASN A C 1
ATOM 1143 O O . ASN A 1 147 ? 11.470 -2.296 -16.045 1.00 86.88 147 ASN A O 1
ATOM 1147 N N . LYS A 1 148 ? 13.585 -2.044 -16.765 1.00 88.44 148 LYS A N 1
ATOM 1148 C CA . LYS A 1 148 ? 14.189 -2.663 -15.573 1.00 88.44 148 LYS A CA 1
ATOM 1149 C C . LYS A 1 148 ? 13.861 -1.861 -14.313 1.00 88.44 148 LYS A C 1
ATOM 1151 O O . LYS A 1 148 ? 13.401 -2.435 -13.331 1.00 88.44 148 LYS A O 1
ATOM 1156 N N . ASN A 1 149 ? 14.035 -0.541 -14.357 1.00 91.88 149 ASN A N 1
ATOM 1157 C CA . ASN A 1 149 ? 13.735 0.334 -13.224 1.00 91.88 149 ASN A CA 1
ATOM 1158 C C . ASN A 1 149 ? 12.237 0.343 -12.885 1.00 91.88 149 ASN A C 1
ATOM 1160 O O . ASN A 1 149 ? 11.876 0.341 -11.710 1.00 91.88 149 ASN A O 1
ATOM 1164 N N . MET A 1 150 ? 11.365 0.296 -13.894 1.00 92.38 150 MET A N 1
ATOM 1165 C CA . MET A 1 150 ? 9.919 0.185 -13.706 1.00 92.38 150 MET A CA 1
ATOM 1166 C C . MET A 1 150 ? 9.539 -1.119 -12.999 1.00 92.38 150 MET A C 1
ATOM 1168 O O . MET A 1 150 ? 8.697 -1.099 -12.105 1.00 92.38 150 MET A O 1
ATOM 1172 N N . LEU A 1 151 ? 10.173 -2.240 -13.356 1.00 91.31 151 LEU A N 1
ATOM 1173 C CA . LEU A 1 151 ? 9.926 -3.529 -12.711 1.00 91.31 151 LEU A CA 1
ATOM 1174 C C . LEU A 1 151 ? 10.376 -3.520 -11.243 1.00 91.31 151 LEU A C 1
ATOM 1176 O O . LEU A 1 151 ? 9.608 -3.921 -10.374 1.00 91.31 151 LEU A O 1
ATOM 1180 N N . VAL A 1 152 ? 11.561 -2.971 -10.953 1.00 94.38 152 VAL A N 1
ATOM 1181 C CA . VAL A 1 152 ? 12.043 -2.793 -9.570 1.00 94.38 152 VAL A CA 1
ATOM 1182 C C . VAL A 1 152 ? 11.086 -1.909 -8.761 1.00 94.38 152 VAL A C 1
ATOM 1184 O O . VAL A 1 152 ? 10.756 -2.223 -7.618 1.00 94.38 152 VAL A O 1
ATOM 1187 N N . LEU A 1 153 ? 10.589 -0.817 -9.349 1.00 94.12 153 LEU A N 1
ATOM 1188 C CA . LEU A 1 153 ? 9.616 0.054 -8.689 1.00 94.12 153 LEU A CA 1
ATOM 1189 C C . LEU A 1 153 ? 8.286 -0.670 -8.425 1.00 94.12 153 LEU A C 1
ATOM 1191 O O . LEU A 1 153 ? 7.711 -0.522 -7.346 1.00 94.12 153 LEU A O 1
ATOM 1195 N N . ALA A 1 154 ? 7.815 -1.477 -9.379 1.00 94.81 154 ALA A N 1
ATOM 1196 C CA . ALA A 1 154 ? 6.595 -2.262 -9.230 1.00 94.81 154 ALA A CA 1
ATOM 1197 C C . ALA A 1 154 ? 6.703 -3.268 -8.071 1.00 94.81 154 ALA A C 1
ATOM 1199 O O . ALA A 1 154 ? 5.772 -3.373 -7.271 1.00 94.81 154 ALA A O 1
ATOM 1200 N N . GLU A 1 155 ? 7.843 -3.949 -7.925 1.00 95.62 155 GLU A N 1
ATOM 1201 C CA . GLU A 1 155 ? 8.100 -4.856 -6.797 1.00 95.62 155 GLU A CA 1
ATOM 1202 C C . GLU A 1 155 ? 8.016 -4.126 -5.449 1.00 95.62 155 GLU A C 1
ATOM 1204 O O . GLU A 1 155 ? 7.333 -4.585 -4.530 1.00 95.62 155 GLU A O 1
ATOM 1209 N N . ILE A 1 156 ? 8.635 -2.946 -5.341 1.00 96.06 156 ILE A N 1
ATOM 1210 C CA . ILE A 1 156 ? 8.576 -2.112 -4.132 1.00 96.06 156 ILE A CA 1
ATOM 1211 C C . ILE A 1 156 ? 7.127 -1.713 -3.816 1.00 96.06 156 ILE A C 1
ATOM 1213 O O . ILE A 1 156 ? 6.691 -1.817 -2.666 1.00 96.06 156 ILE A O 1
ATOM 1217 N N . CYS A 1 157 ? 6.352 -1.301 -4.822 1.00 95.94 157 CYS A N 1
ATOM 1218 C CA . CYS A 1 157 ? 4.942 -0.953 -4.647 1.00 95.94 157 CYS A CA 1
ATOM 1219 C C . CYS A 1 157 ? 4.112 -2.130 -4.116 1.00 95.94 157 CYS A C 1
ATOM 1221 O O . CYS A 1 157 ? 3.314 -1.945 -3.194 1.00 95.94 157 CYS A O 1
ATOM 1223 N N . VAL A 1 158 ? 4.315 -3.339 -4.646 1.00 96.75 158 VAL A N 1
ATOM 1224 C CA . VAL A 1 158 ? 3.616 -4.547 -4.174 1.00 96.75 158 VAL A CA 1
ATOM 1225 C C . VAL A 1 158 ? 3.938 -4.827 -2.705 1.00 96.75 158 VAL A C 1
ATOM 1227 O O . VAL A 1 158 ? 3.028 -5.106 -1.920 1.00 96.75 158 VAL A O 1
ATOM 1230 N N . ILE A 1 159 ? 5.204 -4.685 -2.301 1.00 96.75 159 ILE A N 1
ATOM 1231 C CA . ILE A 1 159 ? 5.620 -4.856 -0.902 1.00 96.75 159 ILE A CA 1
ATOM 1232 C C . ILE A 1 159 ? 4.898 -3.854 0.006 1.00 96.75 159 ILE A C 1
ATOM 1234 O O . ILE A 1 159 ? 4.348 -4.247 1.036 1.00 96.75 159 ILE A O 1
ATOM 1238 N N . PHE A 1 160 ? 4.834 -2.576 -0.377 1.00 97.12 160 PHE A N 1
ATOM 1239 C CA . PHE A 1 160 ? 4.123 -1.564 0.410 1.00 97.12 160 PHE A CA 1
ATOM 1240 C C . PHE A 1 160 ? 2.633 -1.875 0.566 1.00 97.12 160 PHE A C 1
ATOM 1242 O O . PHE A 1 160 ? 2.099 -1.754 1.670 1.00 97.12 160 PHE A O 1
ATOM 1249 N N . VAL A 1 161 ? 1.964 -2.318 -0.501 1.00 97.12 161 VAL A N 1
ATOM 1250 C CA . VAL A 1 161 ? 0.544 -2.702 -0.445 1.00 97.12 161 VAL A CA 1
ATOM 1251 C C . VAL A 1 161 ? 0.324 -3.858 0.533 1.00 97.12 161 VAL A C 1
ATOM 1253 O O . VAL A 1 161 ? -0.614 -3.813 1.335 1.00 97.12 161 VAL A O 1
ATOM 1256 N N . LEU A 1 162 ? 1.199 -4.869 0.520 1.00 96.62 162 LEU A N 1
ATOM 1257 C CA . LEU A 1 162 ? 1.130 -5.990 1.460 1.00 96.62 162 LEU A CA 1
ATOM 1258 C C . LEU A 1 162 ? 1.327 -5.530 2.908 1.00 96.62 162 LEU A C 1
ATOM 1260 O O . LEU A 1 162 ? 0.535 -5.893 3.777 1.00 96.62 162 LEU A O 1
ATOM 1264 N N . VAL A 1 163 ? 2.333 -4.690 3.169 1.00 96.81 163 VAL A N 1
ATOM 1265 C CA . VAL A 1 163 ? 2.610 -4.163 4.514 1.00 96.81 163 VAL A CA 1
ATOM 1266 C C . VAL A 1 163 ? 1.427 -3.353 5.041 1.00 96.81 163 VAL A C 1
ATOM 1268 O O . VAL A 1 163 ? 0.974 -3.594 6.160 1.00 96.81 163 VAL A O 1
ATOM 1271 N N . ILE A 1 164 ? 0.882 -2.437 4.237 1.00 96.69 164 ILE A N 1
ATOM 1272 C CA . ILE A 1 164 ? -0.276 -1.619 4.628 1.00 96.69 164 ILE A CA 1
ATOM 1273 C C . ILE A 1 164 ? -1.493 -2.507 4.909 1.00 96.69 164 ILE A C 1
ATOM 1275 O O . ILE A 1 164 ? -2.177 -2.302 5.910 1.00 96.69 164 ILE A O 1
ATOM 1279 N N . SER A 1 165 ? -1.739 -3.525 4.080 1.00 96.44 165 SER A N 1
ATOM 1280 C CA . SER A 1 165 ? -2.860 -4.456 4.266 1.00 96.44 165 SER A CA 1
ATOM 1281 C C . SER A 1 165 ? -2.741 -5.250 5.569 1.00 96.44 165 SER A C 1
ATOM 1283 O O . SER A 1 165 ? -3.718 -5.383 6.306 1.00 96.44 165 SER A O 1
ATOM 1285 N N . ILE A 1 166 ? -1.538 -5.734 5.895 1.00 96.00 166 ILE A N 1
ATOM 1286 C CA . ILE A 1 166 ? -1.270 -6.451 7.149 1.00 96.00 166 ILE A CA 1
ATOM 1287 C C . ILE A 1 166 ? -1.459 -5.520 8.350 1.00 96.00 166 ILE A C 1
ATOM 1289 O O . ILE A 1 166 ? -2.129 -5.891 9.314 1.00 96.00 166 ILE A O 1
ATOM 1293 N N . LEU A 1 167 ? -0.911 -4.303 8.295 1.00 94.00 167 LEU A N 1
ATOM 1294 C CA . LEU A 1 167 ? -1.060 -3.319 9.369 1.00 94.00 167 LEU A CA 1
ATOM 1295 C C . LEU A 1 167 ? -2.530 -2.950 9.599 1.00 94.00 167 LEU A C 1
ATOM 1297 O O . LEU A 1 167 ? -2.978 -2.928 10.746 1.00 94.00 167 LEU A O 1
ATOM 1301 N N . ALA A 1 168 ? -3.293 -2.725 8.528 1.00 92.94 168 ALA A N 1
ATOM 1302 C CA . ALA A 1 168 ? -4.725 -2.455 8.610 1.00 92.94 168 ALA A CA 1
ATOM 1303 C C . ALA A 1 168 ? -5.483 -3.634 9.238 1.00 92.94 168 ALA A C 1
ATOM 1305 O O . ALA A 1 168 ? -6.292 -3.436 10.143 1.00 92.94 168 ALA A O 1
ATOM 1306 N N . PHE A 1 169 ? -5.182 -4.867 8.824 1.00 93.19 169 PHE A N 1
ATOM 1307 C CA . PHE A 1 169 ? -5.799 -6.069 9.383 1.00 93.19 169 PHE A CA 1
ATOM 1308 C C . PHE A 1 169 ? -5.522 -6.227 10.886 1.00 93.19 169 PHE A C 1
ATOM 1310 O O . PHE A 1 169 ? -6.443 -6.489 11.665 1.00 93.19 169 PHE A O 1
ATOM 1317 N N . ILE A 1 170 ? -4.273 -6.012 11.314 1.00 90.00 170 ILE A N 1
ATOM 1318 C CA . ILE A 1 170 ? -3.886 -6.047 12.731 1.00 90.00 170 ILE A CA 1
ATOM 1319 C C . ILE A 1 170 ? -4.635 -4.968 13.517 1.00 90.00 170 ILE A C 1
ATOM 1321 O O . ILE A 1 170 ? -5.192 -5.266 14.575 1.00 90.00 170 ILE A O 1
ATOM 1325 N N . MET A 1 171 ? -4.684 -3.735 13.002 1.00 85.94 171 MET A N 1
ATOM 1326 C CA . MET A 1 171 ? -5.382 -2.630 13.660 1.00 85.94 171 MET A CA 1
ATOM 1327 C C . MET A 1 171 ? -6.875 -2.935 13.824 1.00 85.94 171 MET A C 1
ATOM 1329 O O . MET A 1 171 ? -7.409 -2.784 14.920 1.00 85.94 171 MET A O 1
ATOM 1333 N N . ILE A 1 172 ? -7.539 -3.429 12.774 1.00 87.31 172 ILE A N 1
ATOM 1334 C CA . ILE A 1 172 ? -8.959 -3.804 12.821 1.00 87.31 172 ILE A CA 1
ATOM 1335 C C . ILE A 1 172 ? -9.188 -4.863 13.901 1.00 87.31 172 ILE A C 1
ATOM 1337 O O . ILE A 1 172 ? -10.061 -4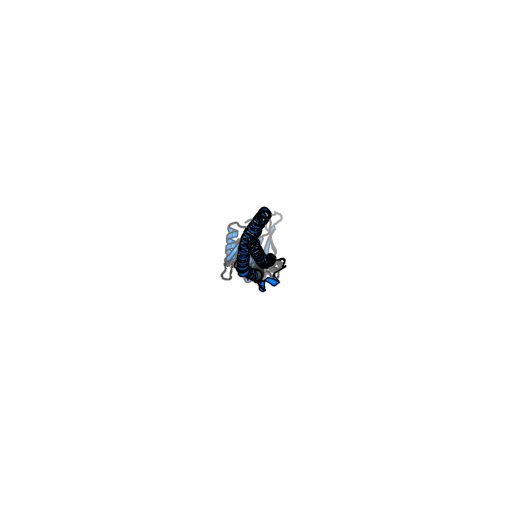.701 14.753 1.00 87.31 172 ILE A O 1
ATOM 1341 N N . HIS A 1 173 ? -8.383 -5.925 13.929 1.00 81.94 173 HIS A N 1
ATOM 1342 C CA . HIS A 1 173 ? -8.552 -6.975 14.932 1.00 81.94 173 HIS A CA 1
ATOM 1343 C C . HIS A 1 173 ? -8.278 -6.500 16.362 1.00 81.94 173 HIS A C 1
ATOM 1345 O O . HIS A 1 173 ? -8.983 -6.921 17.284 1.00 81.94 173 HIS A O 1
ATOM 1351 N N . LEU A 1 174 ? -7.289 -5.625 16.559 1.00 79.94 174 LEU A N 1
ATOM 1352 C CA . LEU A 1 174 ? -6.941 -5.094 17.874 1.00 79.94 174 LEU A CA 1
ATOM 1353 C C . LEU A 1 174 ? -7.990 -4.098 18.389 1.00 79.94 174 LEU A C 1
ATOM 1355 O O . LEU A 1 174 ? -8.309 -4.124 19.575 1.00 79.94 174 LEU A O 1
ATOM 1359 N N . SER A 1 175 ? -8.545 -3.257 17.512 1.00 79.00 175 SER A N 1
ATOM 1360 C CA . SER A 1 175 ? -9.501 -2.206 17.879 1.00 79.00 175 SER A CA 1
ATOM 1361 C C . SER A 1 175 ? -10.954 -2.685 17.940 1.00 79.00 175 SER A C 1
ATOM 1363 O O . SER A 1 175 ? -11.699 -2.221 18.799 1.00 79.00 175 SER A O 1
ATOM 1365 N N . VAL A 1 176 ? -11.377 -3.621 17.082 1.00 81.81 176 VAL A N 1
ATOM 1366 C CA . VAL A 1 176 ? -12.783 -4.076 17.010 1.00 81.81 176 VAL A CA 1
ATOM 1367 C C . VAL A 1 176 ? -13.104 -5.152 18.050 1.00 81.81 176 VAL A C 1
ATOM 1369 O O . VAL A 1 176 ? -14.199 -5.171 18.611 1.00 81.81 176 VAL A O 1
ATOM 1372 N N . LYS A 1 177 ? -12.157 -6.045 18.369 1.00 78.50 177 LYS A N 1
ATOM 1373 C CA . LYS A 1 177 ? -12.388 -7.126 19.346 1.00 78.50 177 LYS A CA 1
ATOM 1374 C C . LYS A 1 177 ? -12.813 -6.614 20.739 1.00 78.50 177 LYS A C 1
ATOM 1376 O O . LYS A 1 177 ? -13.728 -7.209 21.307 1.00 78.50 177 LYS A O 1
ATOM 1381 N N . PRO A 1 178 ? -12.221 -5.537 21.290 1.00 80.81 178 PRO A N 1
ATOM 1382 C CA . PRO A 1 178 ? -12.612 -4.986 22.587 1.00 80.81 178 PRO A CA 1
ATOM 1383 C C . PRO A 1 178 ? -13.959 -4.258 22.581 1.00 80.81 178 PRO A C 1
ATOM 1385 O O . PRO A 1 178 ? -14.664 -4.291 23.586 1.00 80.81 178 PRO A O 1
ATOM 1388 N N . LEU A 1 179 ? -14.338 -3.640 21.455 1.00 84.06 179 LEU A N 1
ATOM 1389 C CA . LEU A 1 179 ? -15.635 -2.969 21.294 1.00 84.06 179 LEU A CA 1
ATOM 1390 C C . LEU A 1 179 ? -16.803 -3.934 21.516 1.00 84.06 179 LEU A C 1
ATOM 1392 O O . LEU A 1 179 ? -17.774 -3.576 22.174 1.00 84.06 179 LEU A O 1
ATOM 1396 N N . ARG A 1 180 ? -16.667 -5.185 21.064 1.00 82.94 180 ARG A N 1
ATOM 1397 C CA . ARG A 1 180 ? -17.677 -6.225 21.300 1.00 82.94 180 ARG A CA 1
ATOM 1398 C C . ARG A 1 180 ? -17.863 -6.541 22.787 1.00 82.94 180 ARG A C 1
ATOM 1400 O O . ARG A 1 180 ? -18.977 -6.787 23.228 1.00 82.94 180 ARG A O 1
ATOM 1407 N N . TYR A 1 181 ? -16.788 -6.513 23.579 1.00 84.06 181 T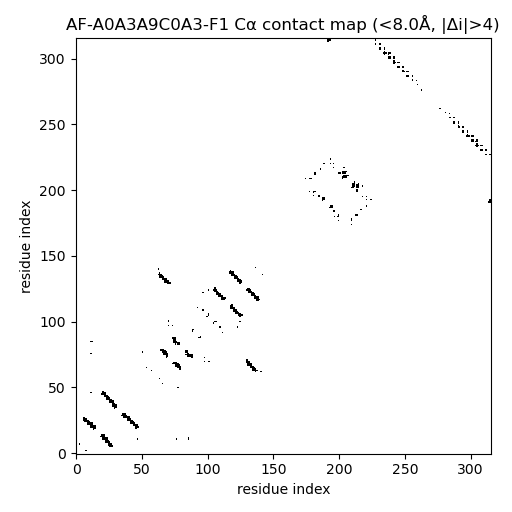YR A N 1
ATOM 1408 C CA . TYR A 1 181 ? -16.897 -6.718 25.028 1.00 84.06 181 TYR A CA 1
ATOM 1409 C C . TYR A 1 181 ? -17.553 -5.523 25.719 1.00 84.06 181 TYR A C 1
ATOM 1411 O O . TYR A 1 181 ? -18.350 -5.720 26.632 1.00 84.06 181 TYR A O 1
ATOM 1419 N N . ILE A 1 182 ? -17.247 -4.299 25.270 1.00 86.19 182 ILE A N 1
ATOM 1420 C CA . ILE A 1 182 ? -17.917 -3.079 25.745 1.00 86.19 182 ILE A CA 1
ATOM 1421 C C . ILE A 1 182 ? -19.423 -3.176 25.490 1.00 86.19 182 ILE A C 1
ATOM 1423 O O . ILE A 1 182 ? -20.202 -2.921 26.403 1.00 86.19 182 ILE A O 1
ATOM 1427 N N . GLU A 1 183 ? -19.830 -3.574 24.285 1.00 86.31 183 GLU A N 1
ATOM 1428 C CA . GLU A 1 183 ? -21.237 -3.764 23.926 1.00 86.31 183 GLU A CA 1
ATOM 1429 C C . GLU A 1 183 ? -21.927 -4.777 24.851 1.00 86.31 183 GLU A C 1
ATOM 1431 O O . GLU A 1 183 ? -22.938 -4.447 25.469 1.00 86.31 183 GLU A O 1
ATOM 1436 N N . GLU A 1 184 ? -21.343 -5.970 25.025 1.00 85.12 184 GLU A N 1
ATOM 1437 C CA . GLU A 1 184 ? -21.859 -7.000 25.940 1.00 85.12 184 GLU A CA 1
ATOM 1438 C C . GLU A 1 184 ? -22.025 -6.452 27.371 1.00 85.12 184 GLU A C 1
ATOM 1440 O O . GLU A 1 184 ? -23.041 -6.696 28.026 1.00 85.12 184 GLU A O 1
ATOM 1445 N N . SER A 1 185 ? -21.062 -5.663 27.855 1.00 85.69 185 SER A N 1
ATOM 1446 C CA . SER A 1 185 ? -21.123 -5.070 29.193 1.00 85.69 185 SER A CA 1
ATOM 1447 C C . SER A 1 185 ? -22.117 -3.923 29.325 1.00 85.69 185 SER A C 1
ATOM 1449 O O . SER A 1 185 ? -22.693 -3.768 30.399 1.00 85.69 185 SER A O 1
ATOM 1451 N N . ILE A 1 186 ? -22.355 -3.142 28.272 1.00 87.12 186 ILE A N 1
ATOM 1452 C CA . ILE A 1 186 ? -23.415 -2.127 28.260 1.00 87.12 186 ILE A CA 1
ATOM 1453 C C . ILE A 1 186 ? -24.787 -2.805 28.247 1.00 87.12 186 ILE A C 1
ATOM 1455 O O . ILE A 1 186 ? -25.669 -2.394 28.997 1.00 87.12 186 ILE A O 1
ATOM 1459 N N . ILE A 1 187 ? -24.969 -3.868 27.455 1.00 86.50 187 ILE A N 1
ATOM 1460 C CA . ILE A 1 187 ? -26.223 -4.633 27.418 1.00 86.50 187 ILE A CA 1
ATOM 1461 C C . ILE A 1 187 ? -26.503 -5.252 28.792 1.00 86.50 187 ILE A C 1
ATOM 1463 O O . ILE A 1 187 ? -27.609 -5.099 29.312 1.00 86.50 187 ILE A O 1
ATOM 1467 N N . SER A 1 188 ? -25.500 -5.874 29.422 1.00 84.31 188 SER A N 1
ATOM 1468 C CA . SER A 1 188 ? -25.629 -6.412 30.783 1.00 84.31 188 SER A CA 1
ATOM 1469 C C . SER A 1 188 ? -26.068 -5.333 31.774 1.00 84.31 188 SER A C 1
ATOM 1471 O O . SER A 1 188 ? -27.057 -5.512 32.488 1.00 84.31 188 SER A O 1
ATOM 1473 N N . LEU A 1 189 ? -25.408 -4.173 31.743 1.00 85.12 189 LEU A N 1
ATOM 1474 C CA . LEU A 1 189 ? -25.743 -3.049 32.609 1.00 85.12 189 LEU A CA 1
ATOM 1475 C C . LEU A 1 189 ? -27.151 -2.496 32.345 1.00 85.12 189 LEU A C 1
ATOM 1477 O O . LEU A 1 189 ? -27.869 -2.173 33.287 1.00 85.12 189 LEU A O 1
ATOM 1481 N N . SER A 1 190 ? -27.579 -2.432 31.080 1.00 84.38 190 SER A N 1
ATOM 1482 C CA . SER A 1 190 ? -28.938 -2.009 30.708 1.00 84.38 190 SER A CA 1
ATOM 1483 C C . SER A 1 190 ? -30.013 -2.955 31.248 1.00 84.38 190 SER A C 1
ATOM 1485 O O . SER A 1 190 ? -31.112 -2.520 31.581 1.00 84.38 190 SER A O 1
ATOM 1487 N N . SER A 1 191 ? -29.672 -4.239 31.397 1.00 83.69 191 SER A N 1
ATOM 1488 C CA . SER A 1 191 ? -30.514 -5.245 32.048 1.00 83.69 191 SER A CA 1
ATOM 1489 C C . SER A 1 191 ? -30.392 -5.252 33.577 1.00 83.69 191 SER A C 1
ATOM 1491 O O . SER A 1 191 ? -30.882 -6.182 34.208 1.00 83.69 191 SER A O 1
ATOM 1493 N N . LEU A 1 192 ? -29.744 -4.231 34.158 1.00 82.06 192 LEU A N 1
ATOM 1494 C CA . LEU A 1 192 ? -29.475 -4.052 35.591 1.00 82.06 192 LEU A CA 1
ATOM 1495 C C . LEU A 1 192 ? -28.608 -5.149 36.221 1.00 82.06 192 LEU A C 1
ATOM 1497 O O . LEU A 1 192 ? -28.482 -5.219 37.437 1.00 82.06 192 LEU A O 1
ATOM 1501 N N . LYS A 1 193 ? -27.940 -5.966 35.404 1.00 78.44 193 LYS A N 1
ATOM 1502 C CA . LYS A 1 193 ? -27.023 -6.998 35.884 1.00 78.44 193 LYS A CA 1
ATOM 1503 C C . LYS A 1 193 ? -25.663 -6.380 36.162 1.00 78.44 193 LYS A C 1
ATOM 1505 O O . LYS A 1 193 ? -24.893 -6.124 35.230 1.00 78.44 193 LYS A O 1
ATOM 1510 N N . LEU A 1 194 ? -25.348 -6.188 37.441 1.00 78.12 194 LEU A N 1
ATOM 1511 C CA . LEU A 1 194 ? -24.076 -5.638 37.922 1.00 78.12 194 LEU A CA 1
ATOM 1512 C C . LEU A 1 194 ? -22.921 -6.661 37.872 1.00 78.12 194 LEU A C 1
ATOM 1514 O O . LEU A 1 194 ? -22.097 -6.748 38.777 1.00 78.12 194 LEU A O 1
ATOM 1518 N N . GLN A 1 195 ? -22.831 -7.445 36.794 1.00 76.69 195 GLN A N 1
ATOM 1519 C CA . GLN A 1 195 ? -21.735 -8.388 36.581 1.00 76.69 195 GLN A CA 1
ATOM 1520 C C . GLN A 1 195 ? -20.628 -7.747 35.744 1.00 76.69 195 GLN A C 1
ATOM 1522 O O . GLN A 1 195 ? -20.775 -7.511 34.543 1.00 76.69 195 GLN A O 1
ATOM 1527 N N . LYS A 1 196 ? -19.482 -7.495 36.380 1.00 77.31 196 LYS A N 1
ATOM 1528 C CA . LYS A 1 196 ? -18.285 -7.007 35.689 1.00 77.31 196 LYS A CA 1
ATOM 1529 C C . LYS A 1 196 ? -17.763 -8.075 34.726 1.00 77.31 196 LYS A C 1
ATOM 1531 O O . LYS A 1 196 ? -17.556 -9.224 35.103 1.00 77.31 196 LYS A O 1
ATOM 1536 N N . ASN A 1 197 ? -17.515 -7.689 33.477 1.00 75.69 197 ASN A N 1
ATOM 1537 C CA . ASN A 1 197 ? -16.957 -8.590 32.471 1.00 75.69 197 ASN A CA 1
ATOM 1538 C C . ASN A 1 197 ? -15.430 -8.666 32.617 1.00 75.69 197 ASN A C 1
ATOM 1540 O O . ASN A 1 197 ? -14.727 -7.700 32.321 1.00 75.69 197 ASN A O 1
ATOM 1544 N N . GLU A 1 198 ? -14.904 -9.827 33.012 1.00 77.06 198 GLU A N 1
ATOM 1545 C CA . GLU A 1 198 ? -13.460 -10.041 33.209 1.00 77.06 198 GLU A CA 1
ATOM 1546 C C . GLU A 1 198 ? -12.618 -9.781 31.948 1.00 77.06 198 GLU A C 1
ATOM 1548 O O . GLU A 1 198 ? -11.435 -9.449 32.031 1.00 77.06 198 GLU A O 1
ATOM 1553 N N . LYS A 1 199 ? -13.221 -9.877 30.755 1.00 78.69 199 LYS A N 1
ATOM 1554 C CA . LYS A 1 199 ? -12.529 -9.618 29.480 1.00 78.69 199 LYS A CA 1
ATOM 1555 C C . LYS A 1 199 ? -12.241 -8.131 29.250 1.00 78.69 199 LYS A C 1
ATOM 1557 O O . LYS A 1 199 ? -11.415 -7.801 28.398 1.00 78.69 199 LYS A O 1
ATOM 1562 N N . LEU A 1 200 ? -12.906 -7.244 29.994 1.00 80.25 200 LEU A N 1
ATOM 1563 C CA . LEU A 1 200 ? -12.704 -5.794 29.960 1.00 80.25 200 LEU A CA 1
ATOM 1564 C C . LEU A 1 200 ? -11.645 -5.307 30.949 1.00 80.25 200 LEU A C 1
ATOM 1566 O O . LEU A 1 200 ? -11.086 -4.232 30.739 1.00 80.25 200 LEU A O 1
ATOM 1570 N N . THR A 1 201 ? -11.305 -6.106 31.961 1.00 79.94 201 THR A N 1
ATOM 1571 C CA . THR A 1 201 ? -10.311 -5.766 32.989 1.00 79.94 201 THR A CA 1
ATOM 1572 C C . THR A 1 201 ? -8.964 -5.294 32.421 1.00 79.94 201 THR A C 1
ATOM 1574 O O . THR A 1 201 ? -8.466 -4.279 32.903 1.00 79.94 201 THR A O 1
ATOM 1577 N N . PRO A 1 202 ? -8.388 -5.910 31.361 1.00 84.50 202 PRO A N 1
ATOM 1578 C CA . PRO A 1 202 ? -7.111 -5.460 30.790 1.00 84.50 202 PRO A CA 1
ATOM 1579 C C . PRO A 1 202 ? -7.148 -4.060 30.161 1.00 84.50 202 PRO A C 1
ATOM 1581 O O . PRO A 1 202 ? -6.102 -3.468 29.906 1.00 84.50 202 PRO A O 1
ATOM 1584 N N . TRP A 1 203 ? -8.342 -3.546 29.860 1.00 83.94 203 TRP A N 1
ATOM 1585 C CA . TRP A 1 203 ? -8.530 -2.255 29.201 1.00 83.94 203 TRP A CA 1
ATOM 1586 C C . TRP A 1 203 ? -8.787 -1.124 30.202 1.00 83.94 203 TRP A C 1
ATOM 1588 O O . TRP A 1 203 ? -8.608 0.042 29.853 1.00 83.94 203 TRP A O 1
ATOM 1598 N N . ILE A 1 204 ? -9.155 -1.439 31.448 1.00 84.56 204 ILE A N 1
ATOM 1599 C CA . ILE A 1 204 ? -9.362 -0.443 32.505 1.00 84.56 204 ILE A CA 1
ATOM 1600 C C . ILE A 1 204 ? -8.031 0.270 32.789 1.00 84.56 204 ILE A C 1
ATOM 1602 O O . ILE A 1 204 ? -7.001 -0.364 33.002 1.00 84.56 204 ILE A O 1
ATOM 1606 N N . GLY A 1 205 ? -8.038 1.604 32.754 1.00 83.25 205 GLY A N 1
ATOM 1607 C CA . GLY A 1 205 ? -6.841 2.433 32.922 1.00 83.25 205 GLY A CA 1
ATOM 1608 C C . GLY A 1 205 ? -5.956 2.566 31.673 1.00 83.25 205 GLY A C 1
ATOM 1609 O O . GLY A 1 205 ? -4.933 3.251 31.724 1.00 83.25 205 GLY A O 1
ATOM 1610 N N . SER A 1 206 ? -6.331 1.964 30.536 1.00 85.75 206 SER A N 1
ATOM 1611 C CA . SER A 1 206 ? -5.612 2.147 29.268 1.00 85.75 206 SER A CA 1
ATOM 1612 C C . SER A 1 206 ? -5.840 3.547 28.680 1.00 85.75 206 SER A C 1
ATOM 1614 O O . SER A 1 206 ? -6.933 4.106 28.760 1.00 85.75 206 SER A O 1
ATOM 1616 N N . ARG A 1 207 ? -4.807 4.111 28.032 1.00 84.12 207 ARG A N 1
ATOM 1617 C CA . ARG A 1 207 ? -4.870 5.429 27.361 1.00 84.12 207 ARG A CA 1
ATOM 1618 C C . ARG A 1 207 ? -5.674 5.428 26.052 1.00 84.12 207 ARG A C 1
ATOM 1620 O O . ARG A 1 207 ? -5.968 6.504 25.534 1.00 84.12 207 ARG A O 1
ATOM 1627 N N . SER A 1 208 ? -6.000 4.248 25.523 1.00 83.44 208 SER A N 1
ATOM 1628 C CA . SER A 1 208 ? -6.802 4.079 24.302 1.00 83.44 208 SER A CA 1
ATOM 1629 C C . SER A 1 208 ? -8.258 4.527 24.486 1.00 83.44 208 SER A C 1
ATOM 1631 O O . SER A 1 208 ? -8.759 4.612 25.607 1.00 83.44 208 SER A O 1
ATOM 1633 N N . GLU A 1 209 ? -8.967 4.777 23.386 1.00 83.00 209 GLU A N 1
ATOM 1634 C CA . GLU A 1 209 ? -10.400 5.101 23.374 1.00 83.00 209 GLU A CA 1
ATOM 1635 C C . GLU A 1 209 ? -11.224 4.000 24.049 1.00 83.00 209 GLU A C 1
ATOM 1637 O O . GLU A 1 209 ? -12.060 4.282 24.907 1.00 83.00 209 GLU A O 1
ATOM 1642 N N . VAL A 1 210 ? -10.916 2.739 23.730 1.00 86.94 210 VAL A N 1
ATOM 1643 C CA . VAL A 1 210 ? -11.497 1.557 24.382 1.00 86.94 210 VAL A CA 1
ATOM 1644 C C . VAL A 1 210 ? -11.246 1.598 25.889 1.00 86.94 210 VAL A C 1
ATOM 1646 O O . VAL A 1 210 ? -12.157 1.350 26.674 1.00 86.94 210 VAL A O 1
ATOM 1649 N N . GLY A 1 211 ? -10.027 1.947 26.305 1.00 86.81 211 GLY A N 1
ATOM 1650 C CA . GLY A 1 211 ? -9.661 2.017 27.714 1.00 86.81 211 GLY A CA 1
ATOM 1651 C C . GLY A 1 211 ? -10.410 3.088 28.497 1.00 86.81 211 GLY A C 1
ATOM 1652 O O . GLY A 1 211 ? -10.856 2.839 29.619 1.00 86.81 211 GLY A O 1
ATOM 1653 N N . LYS A 1 212 ? -10.632 4.259 27.892 1.00 88.94 212 LYS A N 1
ATOM 1654 C CA . LYS A 1 212 ? -11.457 5.323 28.484 1.00 88.94 212 LYS A CA 1
ATOM 1655 C C . LYS A 1 212 ? -12.893 4.851 28.711 1.00 88.94 212 LYS A C 1
ATOM 1657 O O . LYS A 1 212 ? -13.426 5.062 29.797 1.00 88.94 212 LYS A O 1
ATOM 1662 N N . ILE A 1 213 ? -13.490 4.173 27.726 1.00 89.81 213 ILE A N 1
ATOM 1663 C CA . ILE A 1 213 ? -14.852 3.633 27.845 1.00 89.81 213 ILE A CA 1
ATOM 1664 C C . ILE A 1 213 ? -14.906 2.537 28.914 1.00 89.81 213 ILE A C 1
ATOM 1666 O O . ILE A 1 213 ? -15.772 2.583 29.782 1.00 89.81 213 ILE A O 1
ATOM 1670 N N . ALA A 1 214 ? -13.961 1.594 28.903 1.00 89.12 214 ALA A N 1
ATOM 1671 C CA . ALA A 1 214 ? -13.884 0.528 29.901 1.00 89.12 214 ALA A CA 1
ATOM 1672 C C . ALA A 1 214 ? -13.752 1.084 31.329 1.00 89.12 214 ALA A C 1
ATOM 1674 O O . ALA A 1 214 ? -14.413 0.609 32.249 1.00 89.12 214 ALA A O 1
ATOM 1675 N N . THR A 1 215 ? -12.939 2.129 31.505 1.00 89.81 215 THR A N 1
ATOM 1676 C CA . THR A 1 215 ? -12.743 2.795 32.800 1.00 89.81 215 THR A CA 1
ATOM 1677 C C . THR A 1 215 ? -14.013 3.500 33.263 1.00 89.81 215 THR A C 1
ATOM 1679 O O . THR A 1 215 ? -14.446 3.286 34.392 1.00 89.81 215 THR A O 1
ATOM 1682 N N . ALA A 1 216 ? -14.643 4.291 32.389 1.00 89.81 216 ALA A N 1
ATOM 1683 C CA . ALA A 1 216 ? -15.896 4.973 32.706 1.00 89.81 216 ALA A CA 1
ATOM 1684 C C . ALA A 1 216 ? -17.013 3.977 33.054 1.00 89.81 216 ALA A C 1
ATOM 1686 O O . ALA A 1 216 ? -17.754 4.187 34.013 1.00 89.81 216 ALA A O 1
ATOM 1687 N N . LEU A 1 217 ? -17.096 2.865 32.317 1.00 89.81 217 LEU A N 1
ATOM 1688 C CA . LEU A 1 217 ? -18.057 1.801 32.577 1.00 89.81 217 LEU A CA 1
ATOM 1689 C C . LEU A 1 217 ? -17.793 1.119 33.926 1.00 89.81 217 LEU A C 1
ATOM 1691 O O . LEU A 1 217 ? -18.738 0.879 34.670 1.00 89.81 217 LEU A O 1
ATOM 1695 N N . ASN A 1 218 ? -16.531 0.854 34.284 1.00 89.62 218 ASN A N 1
ATOM 1696 C CA . ASN A 1 218 ? -16.200 0.305 35.601 1.00 89.62 218 ASN A CA 1
ATOM 1697 C C . ASN A 1 218 ? -16.584 1.265 36.737 1.00 89.62 218 ASN A C 1
ATOM 1699 O O . ASN A 1 218 ? -17.198 0.832 37.705 1.00 89.62 218 ASN A O 1
ATOM 1703 N N . SER A 1 219 ? -16.287 2.560 36.608 1.00 90.50 219 SER A N 1
ATOM 1704 C CA . SER A 1 219 ? -16.714 3.554 37.601 1.00 90.50 219 SER A CA 1
ATOM 1705 C C . SER A 1 219 ? -18.238 3.628 37.734 1.00 90.50 219 SER A C 1
ATOM 1707 O O . SER A 1 219 ? -18.746 3.843 38.830 1.00 90.50 219 SER A O 1
ATOM 1709 N N . LEU A 1 220 ? -18.975 3.418 36.639 1.00 89.94 220 LEU A N 1
ATOM 1710 C CA . LEU A 1 220 ? -20.434 3.341 36.665 1.00 89.94 220 LEU A CA 1
ATOM 1711 C C . LEU A 1 220 ? -20.936 2.079 37.386 1.00 89.94 220 LEU A C 1
ATOM 1713 O O . LEU A 1 220 ? -21.878 2.182 38.169 1.00 89.94 220 LEU A O 1
ATOM 1717 N N . TYR A 1 221 ? -20.295 0.921 37.177 1.00 89.31 221 TYR A N 1
ATOM 1718 C CA . TYR A 1 221 ? -20.569 -0.290 37.961 1.00 89.31 221 TYR A CA 1
ATOM 1719 C C . TYR A 1 221 ? -20.345 -0.041 39.458 1.00 89.31 221 TYR A C 1
ATOM 1721 O O . TYR A 1 221 ? -21.233 -0.337 40.249 1.00 89.31 221 TYR A O 1
ATOM 1729 N N . ASP A 1 222 ? -19.208 0.552 39.838 1.00 89.44 222 ASP A N 1
ATOM 1730 C CA . ASP A 1 222 ? -18.875 0.840 41.243 1.00 89.44 222 ASP A CA 1
ATOM 1731 C C . ASP A 1 222 ? -19.883 1.807 41.892 1.00 89.44 222 ASP A C 1
ATOM 1733 O O . ASP A 1 222 ? -20.289 1.630 43.044 1.00 89.44 222 ASP A O 1
ATOM 1737 N N . ALA A 1 223 ? -20.325 2.824 41.145 1.00 90.75 223 ALA A N 1
ATOM 1738 C CA . ALA A 1 223 ? -21.322 3.779 41.615 1.00 90.75 223 ALA A CA 1
ATOM 1739 C C . ALA A 1 223 ? -22.700 3.127 41.819 1.00 90.75 223 ALA A C 1
ATOM 1741 O O . ALA A 1 223 ? -23.349 3.374 42.834 1.00 90.75 223 ALA A O 1
ATOM 1742 N N . LEU A 1 224 ? -23.147 2.289 40.879 1.00 89.88 224 LEU A N 1
ATOM 1743 C CA . LEU A 1 224 ? -24.429 1.589 40.991 1.00 89.88 224 LEU A CA 1
ATOM 1744 C C . LEU A 1 224 ? -24.415 0.533 42.097 1.00 89.88 224 LEU A C 1
ATOM 1746 O O . LEU A 1 224 ? -25.377 0.460 42.854 1.00 89.88 224 LEU A O 1
ATOM 1750 N N . ASP A 1 225 ? -23.323 -0.215 42.243 1.00 89.44 225 ASP A N 1
ATOM 1751 C CA . ASP A 1 225 ? -23.135 -1.168 43.342 1.00 89.44 225 ASP A CA 1
ATOM 1752 C C . ASP A 1 225 ? -23.233 -0.469 44.710 1.00 89.44 225 ASP A C 1
ATOM 1754 O O . ASP A 1 225 ? -24.002 -0.878 45.581 1.00 89.44 225 ASP A O 1
ATOM 1758 N N . SER A 1 226 ? -22.573 0.686 44.854 1.00 91.94 226 SER A N 1
ATOM 1759 C CA . SER A 1 226 ? -22.665 1.519 46.062 1.00 91.94 226 SER A CA 1
ATOM 1760 C C . SER A 1 226 ? -24.094 2.008 46.341 1.00 91.94 226 SER A C 1
ATOM 1762 O O . SER A 1 226 ? -24.524 2.065 47.497 1.00 91.94 226 SER A O 1
ATOM 1764 N N . ILE A 1 227 ? -24.854 2.353 45.295 1.00 90.62 227 ILE A N 1
ATOM 1765 C CA . ILE A 1 227 ? -26.265 2.751 45.420 1.00 90.62 227 ILE A CA 1
ATOM 1766 C C . ILE A 1 227 ? -27.117 1.568 45.892 1.00 90.62 227 ILE A C 1
ATOM 1768 O O . ILE A 1 227 ? -27.898 1.728 46.829 1.00 90.62 227 ILE A O 1
ATOM 1772 N N . VAL A 1 228 ? -26.954 0.385 45.293 1.00 90.31 228 VAL A N 1
ATOM 1773 C CA . VAL A 1 228 ? -27.690 -0.833 45.673 1.00 90.31 228 VAL A CA 1
ATOM 1774 C C . VAL A 1 228 ? -27.390 -1.219 47.123 1.00 90.31 228 VAL A C 1
ATOM 1776 O O . VAL A 1 228 ? -28.320 -1.472 47.892 1.00 90.31 228 VAL A O 1
ATOM 1779 N N . ALA A 1 229 ? -26.122 -1.162 47.539 1.00 90.62 229 ALA A N 1
ATOM 1780 C CA . ALA A 1 229 ? -25.721 -1.394 48.925 1.00 90.62 229 ALA A CA 1
ATOM 1781 C C . ALA A 1 229 ? -26.377 -0.391 49.892 1.00 90.62 229 ALA A C 1
ATOM 1783 O O . ALA A 1 229 ? -26.925 -0.780 50.925 1.00 90.62 229 ALA A O 1
ATOM 1784 N N . THR A 1 230 ? -26.394 0.898 49.537 1.00 92.44 230 THR A N 1
ATOM 1785 C CA . THR A 1 230 ? -27.027 1.948 50.353 1.00 92.44 230 THR A CA 1
ATOM 1786 C C . THR A 1 230 ? -28.539 1.740 50.476 1.00 92.44 230 THR A C 1
ATOM 1788 O O . THR A 1 230 ? -29.096 1.875 51.566 1.00 92.44 230 THR A O 1
ATOM 1791 N N . LEU A 1 231 ? -29.213 1.369 49.381 1.00 92.12 231 LEU A N 1
ATOM 1792 C CA . LEU A 1 231 ? -30.642 1.045 49.383 1.00 92.12 231 LEU A CA 1
ATOM 1793 C C . LEU A 1 231 ? -30.942 -0.170 50.267 1.00 92.12 231 LEU A C 1
ATOM 1795 O O . LEU A 1 231 ? -31.900 -0.135 51.037 1.00 92.12 231 LEU A O 1
ATOM 1799 N N . SER A 1 232 ? -30.102 -1.206 50.215 1.00 91.19 232 SER A N 1
ATOM 1800 C CA . SER A 1 232 ? -30.234 -2.377 51.084 1.00 91.19 232 SER A CA 1
ATOM 1801 C C . SER A 1 232 ? -30.138 -1.995 52.563 1.00 91.19 232 SER A C 1
ATOM 1803 O O . SER A 1 232 ? -30.987 -2.396 53.357 1.00 91.19 232 SER A O 1
ATOM 1805 N N . VAL A 1 233 ? -29.148 -1.179 52.938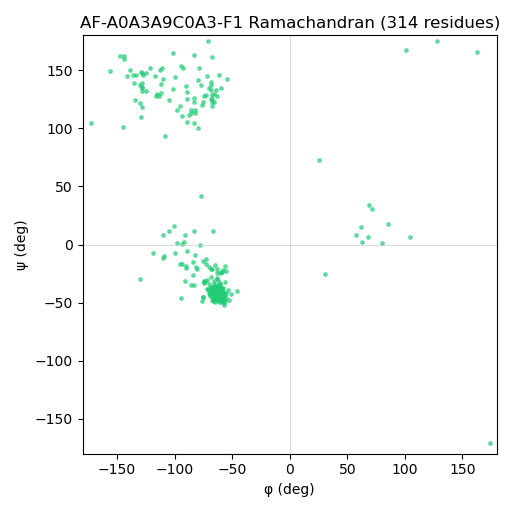 1.00 92.75 233 VAL A N 1
ATOM 1806 C CA . VAL A 1 233 ? -28.991 -0.692 54.320 1.00 92.75 233 VAL A CA 1
ATOM 1807 C C . VAL A 1 233 ? -30.192 0.153 54.750 1.00 92.75 233 VAL A C 1
ATOM 1809 O O . VAL A 1 233 ? -30.708 -0.027 55.853 1.00 92.75 233 VAL A O 1
ATOM 1812 N N . CYS A 1 234 ? -30.676 1.041 53.878 1.00 89.56 234 CYS A N 1
ATOM 1813 C CA . CYS A 1 234 ? -31.850 1.870 54.150 1.00 89.56 234 CYS A CA 1
ATOM 1814 C C . CYS A 1 234 ? -33.113 1.019 54.366 1.00 89.56 234 CYS A C 1
ATOM 1816 O O . CYS A 1 234 ? -33.871 1.279 55.298 1.00 89.56 234 CYS A O 1
ATOM 1818 N N . SER A 1 235 ? -33.304 -0.029 53.558 1.00 92.12 235 SER A N 1
ATOM 1819 C CA . SER A 1 235 ? -34.407 -0.982 53.705 1.00 92.12 235 SER A CA 1
ATOM 1820 C C . SER A 1 235 ? -34.375 -1.702 55.054 1.00 92.12 235 SER A C 1
ATOM 1822 O O . SER A 1 235 ? -35.399 -1.752 55.734 1.00 92.12 235 SER A O 1
ATOM 1824 N N . CYS A 1 236 ? -33.215 -2.231 55.462 1.00 90.19 236 CYS A N 1
ATOM 1825 C CA . CYS A 1 236 ? -33.068 -2.886 56.765 1.00 90.19 236 CYS A CA 1
ATOM 1826 C C . CYS A 1 236 ? -33.346 -1.903 57.906 1.00 90.19 236 CYS A C 1
ATOM 1828 O O . CYS A 1 236 ? -34.199 -2.164 58.745 1.00 90.19 236 CYS A O 1
ATOM 1830 N N . SER A 1 237 ? -32.723 -0.721 57.873 1.00 92.00 237 SER A N 1
ATOM 1831 C CA . SER A 1 237 ? -32.909 0.299 58.909 1.00 92.00 237 SER A CA 1
ATOM 1832 C C . SER A 1 237 ? -34.366 0.764 59.033 1.00 92.00 237 SER A C 1
ATOM 1834 O O . SER A 1 237 ? -34.860 0.942 60.148 1.00 92.00 237 SER A O 1
ATOM 1836 N N . LEU A 1 238 ? -35.087 0.920 57.915 1.00 90.69 238 LEU A N 1
ATOM 1837 C CA . LEU A 1 238 ? -36.519 1.237 57.923 1.00 90.69 238 LEU A CA 1
ATOM 1838 C C . LEU A 1 238 ? -37.354 0.120 58.552 1.00 90.69 238 LEU A C 1
ATOM 1840 O O . LEU A 1 238 ? -38.283 0.417 59.305 1.00 90.69 238 LEU A O 1
ATOM 1844 N N . ASN A 1 239 ? -37.036 -1.141 58.257 1.00 91.56 239 ASN A N 1
ATOM 1845 C CA . ASN A 1 239 ? -37.724 -2.284 58.845 1.00 91.56 239 ASN A CA 1
ATOM 1846 C C . ASN A 1 239 ? -37.464 -2.390 60.355 1.00 91.56 239 ASN A C 1
ATOM 1848 O O . ASN A 1 239 ? -38.418 -2.522 61.117 1.00 91.56 239 ASN A O 1
ATOM 1852 N N . ASP A 1 240 ? -36.210 -2.244 60.784 1.00 91.56 240 ASP A N 1
ATOM 1853 C CA . ASP A 1 240 ? -35.818 -2.282 62.199 1.00 91.56 240 ASP A CA 1
ATOM 1854 C C . ASP A 1 240 ? -36.496 -1.150 62.986 1.00 91.56 240 ASP A C 1
ATOM 1856 O O . ASP A 1 240 ? -37.046 -1.353 64.068 1.00 91.56 240 ASP A O 1
ATOM 1860 N N . THR A 1 241 ? -36.541 0.054 62.403 1.00 89.69 241 THR A N 1
ATOM 1861 C CA . THR A 1 241 ? -37.249 1.198 62.999 1.00 89.69 241 THR A CA 1
ATOM 1862 C C . THR A 1 241 ? -38.749 0.923 63.105 1.00 89.69 241 THR A C 1
ATOM 1864 O O . THR A 1 241 ? -39.374 1.259 64.109 1.00 89.69 241 THR A O 1
ATOM 1867 N N . ALA A 1 242 ? -39.347 0.296 62.087 1.00 91.75 242 ALA A N 1
ATOM 1868 C CA . ALA A 1 242 ? -40.755 -0.080 62.112 1.00 91.75 242 ALA A CA 1
ATOM 1869 C C . ALA A 1 242 ? -41.050 -1.144 63.183 1.00 91.75 242 ALA A C 1
ATOM 1871 O O . ALA A 1 242 ? -42.106 -1.099 63.809 1.00 91.75 242 ALA A O 1
ATOM 1872 N N . GLU A 1 243 ? -40.134 -2.081 63.420 1.00 90.75 243 GLU A N 1
ATOM 1873 C CA . GLU A 1 243 ? -40.255 -3.088 64.476 1.00 90.75 243 GLU A CA 1
ATOM 1874 C C . GLU A 1 243 ? -40.182 -2.458 65.875 1.00 90.75 243 GLU A C 1
ATOM 1876 O O . GLU A 1 243 ? -41.095 -2.657 66.677 1.00 90.75 243 GLU A O 1
ATOM 1881 N N . ALA A 1 244 ? -39.200 -1.587 66.127 1.00 90.06 244 ALA A N 1
ATOM 1882 C CA . ALA A 1 244 ? -39.086 -0.857 67.394 1.00 90.06 244 ALA A CA 1
ATOM 1883 C C . ALA A 1 244 ? -40.298 0.060 67.671 1.00 90.06 244 ALA A C 1
ATOM 1885 O O . ALA A 1 244 ? -40.773 0.181 68.805 1.00 90.06 244 ALA A O 1
ATOM 1886 N N . MET A 1 245 ? -40.839 0.703 66.629 1.00 89.81 245 MET A N 1
ATOM 1887 C CA . MET A 1 245 ? -42.063 1.505 66.732 1.00 89.81 245 MET A CA 1
ATOM 1888 C C . MET A 1 245 ? -43.304 0.641 67.003 1.00 89.81 245 MET A C 1
ATOM 1890 O O . MET A 1 245 ? -44.183 1.068 67.752 1.00 89.81 245 MET A O 1
ATOM 1894 N N . GLN A 1 246 ? -43.385 -0.566 66.431 1.00 89.94 246 GLN A N 1
ATOM 1895 C CA . GLN A 1 246 ? -44.473 -1.513 66.696 1.00 89.94 246 GLN A CA 1
ATOM 1896 C C . GLN A 1 246 ? -44.467 -1.962 68.160 1.00 89.94 246 GLN A C 1
ATOM 1898 O O . GLN A 1 246 ? -45.523 -1.968 68.791 1.00 89.94 246 GLN A O 1
ATOM 1903 N N . GLU A 1 247 ? -43.291 -2.303 68.690 1.00 89.06 247 GLU A N 1
ATOM 1904 C CA . GLU A 1 247 ? -43.099 -2.680 70.094 1.00 89.06 247 GLU A CA 1
ATOM 1905 C C . GLU A 1 247 ? -43.515 -1.540 71.030 1.00 89.06 247 GLU A C 1
ATOM 1907 O O . GLU A 1 247 ? -44.351 -1.727 71.914 1.00 89.06 247 GLU A O 1
ATOM 1912 N N . SER A 1 248 ? -43.020 -0.327 70.767 1.00 87.00 248 SER A N 1
ATOM 1913 C CA . SER A 1 248 ? -43.380 0.871 71.536 1.00 87.00 248 SER A CA 1
ATOM 1914 C C . SER A 1 248 ? -44.884 1.150 71.496 1.00 87.00 248 SER A C 1
ATOM 1916 O O . SER A 1 248 ? -45.487 1.508 72.507 1.00 87.00 248 SER A O 1
ATOM 1918 N N . SER A 1 249 ? -45.518 0.957 70.335 1.00 88.12 249 SER A N 1
ATOM 1919 C CA . SER A 1 249 ? -46.967 1.106 70.209 1.00 88.12 249 SER A CA 1
ATOM 1920 C C . SER A 1 249 ? -47.732 0.053 71.010 1.00 88.12 249 SER A C 1
ATOM 1922 O O . SER A 1 249 ? -48.780 0.382 71.560 1.00 88.12 249 SER A O 1
ATOM 1924 N N . GLY A 1 250 ? -47.231 -1.184 71.088 1.00 84.81 250 GLY A N 1
ATOM 1925 C CA . GLY A 1 250 ? -47.797 -2.224 71.949 1.00 84.81 250 GLY A CA 1
ATOM 1926 C C . GLY A 1 250 ? -47.771 -1.809 73.420 1.00 84.81 250 GLY A C 1
ATOM 1927 O O . GLY A 1 250 ? -48.805 -1.840 74.081 1.00 84.81 250 GLY A O 1
ATOM 1928 N N . ILE A 1 251 ? -46.634 -1.283 73.888 1.00 86.31 251 ILE A N 1
ATOM 1929 C CA . ILE A 1 251 ? -46.490 -0.757 75.256 1.00 86.31 251 ILE A CA 1
ATOM 1930 C C . ILE A 1 251 ? -47.497 0.372 75.528 1.00 86.31 251 ILE A C 1
ATOM 1932 O O . ILE A 1 251 ? -48.093 0.418 76.607 1.00 86.31 251 ILE A O 1
ATOM 1936 N N . PHE A 1 252 ? -47.719 1.284 74.572 1.00 84.31 252 PHE A N 1
ATOM 1937 C CA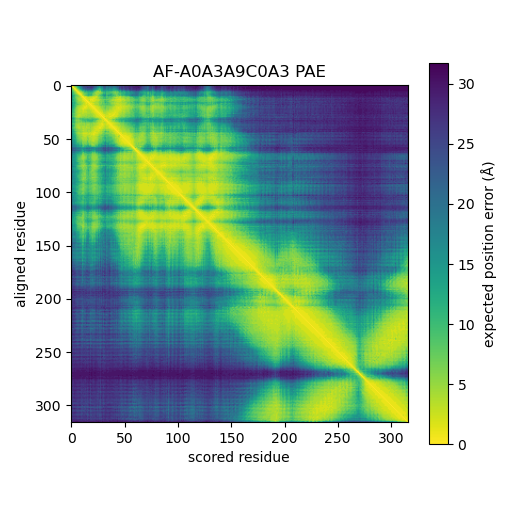 . PHE A 1 252 ? -48.719 2.345 74.732 1.00 84.31 252 PHE A CA 1
ATOM 1938 C C . PHE A 1 252 ? -50.142 1.798 74.859 1.00 84.31 252 PHE A C 1
ATOM 1940 O O . PHE A 1 252 ? -50.871 2.247 75.744 1.00 84.31 252 PHE A O 1
ATOM 1947 N N . VAL A 1 253 ? -50.528 0.825 74.030 1.00 84.44 253 VAL A N 1
ATOM 1948 C CA . VAL A 1 253 ? -51.849 0.179 74.111 1.00 84.44 253 VAL A CA 1
ATOM 1949 C C . VAL A 1 253 ? -52.026 -0.528 75.457 1.00 84.44 253 VAL A C 1
ATOM 1951 O O . VAL A 1 253 ? -53.026 -0.294 76.135 1.00 84.44 253 VAL A O 1
ATOM 1954 N N . ASP A 1 254 ? -51.029 -1.299 75.897 1.00 84.69 254 ASP A N 1
ATOM 1955 C CA . ASP A 1 254 ? -51.052 -1.982 77.195 1.00 84.69 254 ASP A CA 1
ATOM 1956 C C . ASP A 1 254 ? -51.169 -0.982 78.356 1.00 84.69 254 ASP A C 1
ATOM 1958 O O . ASP A 1 254 ? -51.937 -1.179 79.300 1.00 84.69 254 ASP A O 1
ATOM 1962 N N . THR A 1 255 ? -50.444 0.138 78.277 1.00 81.50 255 THR A N 1
ATOM 1963 C CA . THR A 1 255 ? -50.510 1.212 79.278 1.00 81.50 255 THR A CA 1
ATOM 1964 C C . THR A 1 255 ? -51.904 1.834 79.336 1.00 81.50 255 THR A C 1
ATOM 1966 O O . THR A 1 255 ? -52.442 2.026 80.426 1.00 81.50 255 THR A O 1
ATOM 1969 N N . VAL A 1 256 ? -52.523 2.111 78.183 1.00 83.06 256 VAL A N 1
ATOM 1970 C CA . VAL A 1 256 ? -53.896 2.635 78.108 1.00 83.06 256 VAL A CA 1
ATOM 1971 C C . VAL A 1 256 ? -54.893 1.641 78.705 1.00 83.06 256 VAL A C 1
ATOM 1973 O O . VAL A 1 256 ? -55.745 2.042 79.499 1.00 83.06 256 VAL A O 1
ATOM 1976 N N . GLN A 1 257 ? -54.766 0.351 78.394 1.00 80.81 257 GLN A N 1
ATOM 1977 C CA . GLN A 1 257 ? -55.658 -0.683 78.918 1.00 80.81 257 GLN A CA 1
ATOM 1978 C C . GLN A 1 257 ? -55.526 -0.849 80.441 1.00 80.81 257 GLN A C 1
ATOM 1980 O O . GLN A 1 257 ? -56.531 -0.983 81.149 1.00 80.81 257 GLN A O 1
ATOM 1985 N N . ASN A 1 258 ? -54.304 -0.747 80.969 1.00 82.81 258 ASN A N 1
ATOM 1986 C CA . ASN A 1 258 ? -54.054 -0.716 82.409 1.00 82.81 258 ASN A CA 1
ATOM 1987 C C . ASN A 1 258 ? -54.681 0.521 83.074 1.00 82.81 258 ASN A C 1
ATOM 1989 O O . ASN A 1 258 ? -55.335 0.385 84.107 1.00 82.81 258 ASN A O 1
ATOM 1993 N N . ILE A 1 259 ? -54.545 1.711 82.472 1.00 78.50 259 ILE A N 1
ATOM 1994 C CA . ILE A 1 259 ? -55.173 2.948 82.972 1.00 78.50 259 ILE A CA 1
ATOM 1995 C C . ILE A 1 259 ? -56.701 2.810 82.996 1.00 78.50 259 ILE A C 1
ATOM 1997 O O . ILE A 1 259 ? -57.329 3.140 84.001 1.00 78.50 259 ILE A O 1
ATOM 2001 N N . GLN A 1 260 ? -57.310 2.295 81.924 1.00 73.69 260 GLN A N 1
ATOM 2002 C CA . GLN A 1 260 ? -58.761 2.086 81.855 1.00 73.69 260 GLN A CA 1
ATOM 2003 C C . GLN A 1 260 ? -59.258 1.132 82.949 1.00 73.69 260 GLN A C 1
ATOM 2005 O O . GLN A 1 260 ? -60.267 1.413 83.597 1.00 73.69 260 GLN A O 1
ATOM 2010 N N . THR A 1 261 ? -58.528 0.039 83.190 1.00 76.19 261 THR A N 1
ATOM 2011 C CA . THR A 1 261 ? -58.861 -0.939 84.235 1.00 76.19 261 THR A CA 1
ATOM 2012 C C . THR A 1 261 ? -58.774 -0.310 85.629 1.00 76.19 261 THR A C 1
ATOM 2014 O O . THR A 1 261 ? -59.726 -0.403 86.401 1.00 76.19 261 THR A O 1
ATOM 2017 N N . GLN A 1 262 ? -57.691 0.417 85.929 1.00 72.50 262 GLN A N 1
ATOM 2018 C CA . GLN A 1 262 ? -57.516 1.094 87.221 1.00 72.50 262 GLN A CA 1
ATOM 2019 C C . GLN A 1 262 ? -58.594 2.158 87.484 1.00 72.50 262 GLN A C 1
ATOM 2021 O O . GLN A 1 262 ? -59.109 2.255 88.594 1.00 72.50 262 GLN A O 1
ATOM 2026 N N . ILE A 1 263 ? -58.992 2.938 86.474 1.00 68.88 263 ILE A N 1
ATOM 2027 C CA . ILE A 1 263 ? -60.073 3.933 86.616 1.00 68.88 263 ILE A CA 1
ATOM 2028 C C . ILE A 1 263 ? -61.418 3.258 86.912 1.00 68.88 263 ILE A C 1
ATOM 2030 O O . ILE A 1 263 ? -62.206 3.755 87.725 1.00 68.88 263 ILE A O 1
ATOM 2034 N N . HIS A 1 264 ? -61.685 2.118 86.271 1.00 65.75 264 HIS A N 1
ATOM 2035 C CA . HIS A 1 264 ? -62.900 1.347 86.512 1.00 65.75 264 HIS A CA 1
ATOM 2036 C C . HIS A 1 264 ? -62.937 0.762 87.937 1.00 65.75 264 HIS A C 1
ATOM 2038 O O . HIS A 1 264 ? -64.010 0.652 88.527 1.00 65.75 264 HIS A O 1
ATOM 2044 N N . GLU A 1 265 ? -61.782 0.436 88.525 1.00 63.44 265 GLU A N 1
ATOM 2045 C CA . GLU A 1 265 ? -61.664 -0.004 89.924 1.00 63.44 265 GLU A CA 1
ATOM 2046 C C . GLU A 1 265 ? -61.819 1.149 90.937 1.00 63.44 265 GLU A C 1
ATOM 2048 O O . GLU A 1 265 ? -62.370 0.949 92.021 1.00 63.44 265 GLU A O 1
ATOM 2053 N N . VAL A 1 266 ? -61.386 2.367 90.587 1.00 61.88 266 VAL A N 1
ATOM 2054 C CA . VAL A 1 266 ? -61.411 3.559 91.465 1.00 61.88 266 VAL A CA 1
ATOM 2055 C C . VAL A 1 266 ? -62.765 4.295 91.467 1.00 61.88 266 VAL A C 1
ATOM 2057 O O . VAL A 1 266 ? -63.053 5.049 92.395 1.00 61.88 266 VAL A O 1
ATOM 2060 N N . SER A 1 267 ? -63.662 4.024 90.511 1.00 51.88 267 SER A N 1
ATOM 2061 C CA . SER A 1 267 ? -64.993 4.665 90.386 1.00 51.88 267 SER A CA 1
ATOM 2062 C C . SER A 1 267 ? -66.010 4.355 91.515 1.00 51.88 267 SER A C 1
ATOM 2064 O O . SER A 1 267 ? -67.183 4.696 91.392 1.00 51.88 267 SER A O 1
ATOM 2066 N N . ASN A 1 268 ? -65.584 3.752 92.632 1.00 53.09 268 ASN A N 1
ATOM 2067 C CA . ASN A 1 268 ? -66.404 3.447 93.817 1.00 53.09 268 ASN A CA 1
ATOM 2068 C C . ASN A 1 268 ? -66.227 4.444 94.998 1.00 53.09 268 ASN A C 1
ATOM 2070 O O . ASN A 1 268 ? -66.616 4.121 96.122 1.00 53.09 268 ASN A O 1
ATOM 2074 N N . VAL A 1 269 ? -65.651 5.643 94.797 1.00 51.91 269 VAL A N 1
ATOM 2075 C CA . VAL A 1 269 ? -65.331 6.621 95.875 1.00 51.91 269 VAL A CA 1
ATOM 2076 C C . VAL A 1 269 ? -65.914 8.033 95.580 1.00 51.91 269 VAL A C 1
ATOM 2078 O O . VAL A 1 269 ? -65.993 8.399 94.408 1.00 51.91 269 VAL A O 1
ATOM 2081 N N . PRO A 1 270 ? -66.364 8.836 96.584 1.00 47.59 270 PRO A N 1
ATOM 2082 C CA . PRO A 1 270 ? -67.261 9.990 96.374 1.00 47.59 270 PRO A CA 1
ATOM 2083 C C . PRO A 1 270 ? -66.613 11.301 95.863 1.00 47.59 270 PRO A C 1
ATOM 2085 O O . PRO A 1 270 ? -65.539 11.695 96.309 1.00 47.59 270 PRO A O 1
ATOM 2088 N N . GLU A 1 271 ? -67.357 11.973 94.972 1.00 48.72 271 GLU A N 1
ATOM 2089 C CA . GLU A 1 271 ? -67.426 13.375 94.473 1.00 48.72 271 GLU A CA 1
ATOM 2090 C C . GLU A 1 271 ? -66.215 14.344 94.385 1.00 48.72 271 GLU A C 1
ATOM 2092 O O . GLU A 1 271 ? -66.247 15.181 93.484 1.00 48.72 271 GLU A O 1
ATOM 2097 N N . ASP A 1 272 ? -65.126 14.244 95.158 1.00 52.03 272 ASP A N 1
ATOM 2098 C CA . ASP A 1 272 ? -64.011 15.233 95.108 1.00 52.03 272 ASP A CA 1
ATOM 2099 C C . ASP A 1 272 ? -62.847 14.848 94.152 1.00 52.03 272 ASP A C 1
ATOM 2101 O O . ASP A 1 272 ? -61.878 15.588 93.991 1.00 52.03 272 ASP A O 1
ATOM 2105 N N . GLN A 1 273 ? -62.936 13.696 93.467 1.00 51.47 273 GLN A N 1
ATOM 2106 C CA . GLN A 1 273 ? -61.910 13.153 92.544 1.00 51.47 273 GLN A CA 1
ATOM 2107 C C . GLN A 1 273 ? -62.309 13.165 91.049 1.00 51.47 273 GLN A C 1
ATOM 2109 O O . GLN A 1 273 ? -61.613 12.609 90.191 1.00 51.47 273 GLN A O 1
ATOM 2114 N N . ASN A 1 274 ? -63.430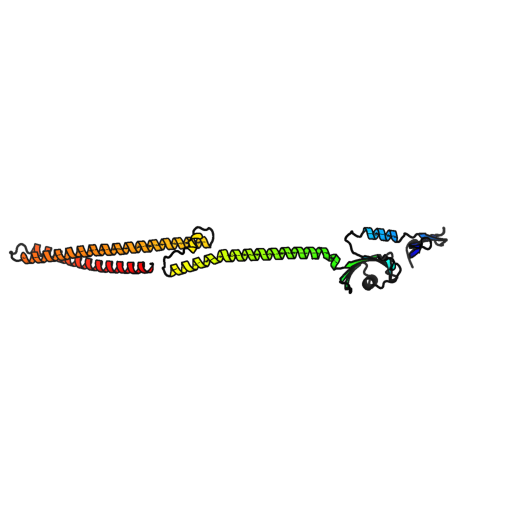 13.800 90.700 1.00 54.03 274 ASN A N 1
ATOM 2115 C CA . ASN A 1 274 ? -64.035 13.661 89.369 1.00 54.03 274 ASN A CA 1
ATOM 2116 C C . ASN A 1 274 ? -63.269 14.421 88.256 1.00 54.03 274 ASN A C 1
ATOM 2118 O O . ASN A 1 274 ? -63.191 13.963 87.117 1.00 54.03 274 ASN A O 1
ATOM 2122 N N . THR A 1 275 ? -62.630 15.550 88.580 1.00 53.44 275 THR A N 1
ATOM 2123 C CA . THR A 1 275 ? -61.833 16.357 87.631 1.00 53.44 275 THR A CA 1
ATOM 2124 C C . THR A 1 275 ? -60.479 15.731 87.281 1.00 53.44 275 THR A C 1
ATOM 2126 O O . THR A 1 275 ? -60.036 15.849 86.140 1.00 53.44 275 THR A O 1
ATOM 2129 N N . GLN A 1 276 ? -59.833 15.015 88.210 1.00 62.91 276 GLN A N 1
ATOM 2130 C CA . GLN A 1 276 ? -58.578 14.292 87.943 1.00 62.91 276 GLN A CA 1
ATOM 2131 C C . GLN A 1 276 ? -58.799 13.074 87.036 1.00 62.91 276 GLN A C 1
ATOM 2133 O O . GLN A 1 276 ? -58.010 12.831 86.125 1.00 62.91 276 GLN A O 1
ATOM 2138 N N . SER A 1 277 ? -59.906 12.352 87.228 1.00 66.31 277 SER A N 1
ATOM 2139 C CA . SER A 1 277 ? -60.268 11.202 86.388 1.00 66.31 277 SER A CA 1
ATOM 2140 C C . SER A 1 277 ? -60.540 11.606 84.934 1.00 66.31 277 SER A C 1
ATOM 2142 O O . SER A 1 277 ? -60.152 10.891 84.012 1.00 66.31 277 SER A O 1
ATOM 2144 N N . GLN A 1 278 ? -61.134 12.783 84.704 1.00 67.38 278 GLN A N 1
ATOM 2145 C CA . GLN A 1 278 ? -61.358 13.310 83.353 1.00 67.38 278 GLN A CA 1
ATOM 2146 C C . GLN A 1 278 ? -60.059 13.695 82.621 1.00 67.38 278 GLN A C 1
ATOM 2148 O O . GLN A 1 278 ? -59.937 13.381 81.437 1.00 67.38 278 GLN A O 1
ATOM 2153 N N . ASP A 1 279 ? -59.077 14.318 83.291 1.00 74.69 279 ASP A N 1
ATOM 2154 C CA . ASP A 1 279 ? -57.772 14.644 82.673 1.00 74.69 279 ASP A CA 1
ATOM 2155 C C . ASP A 1 279 ? -56.974 13.374 82.327 1.00 74.69 279 ASP A C 1
ATOM 2157 O O . ASP A 1 279 ? -56.381 13.276 81.250 1.00 74.69 279 ASP A O 1
ATOM 2161 N N . ILE A 1 280 ? -57.011 12.357 83.199 1.00 77.19 280 ILE A N 1
ATOM 2162 C CA . ILE A 1 280 ? -56.366 11.059 82.946 1.00 77.19 280 ILE A CA 1
ATOM 2163 C C . ILE A 1 280 ? -57.022 10.357 81.749 1.00 77.19 280 ILE A C 1
ATOM 2165 O O . ILE A 1 280 ? -56.313 9.860 80.875 1.00 77.19 280 ILE A O 1
ATOM 2169 N N . LEU A 1 281 ? -58.357 10.365 81.655 1.00 75.88 281 LEU A N 1
ATOM 2170 C CA . LEU A 1 281 ? -59.077 9.815 80.501 1.00 75.88 281 LEU A CA 1
ATOM 2171 C C . LEU A 1 281 ? -58.747 10.562 79.203 1.00 75.88 281 LEU A C 1
ATOM 2173 O O . LEU A 1 281 ? -58.565 9.927 78.165 1.00 75.88 281 LEU A O 1
ATOM 2177 N N . ALA A 1 282 ? -58.629 11.892 79.247 1.00 79.00 282 ALA A N 1
ATOM 2178 C CA . ALA A 1 282 ? -58.249 12.692 78.085 1.00 79.00 282 ALA A CA 1
ATOM 2179 C C . ALA A 1 282 ? -56.831 12.351 77.593 1.00 79.00 282 ALA A C 1
ATOM 2181 O O . ALA A 1 282 ? -56.628 12.137 76.397 1.00 79.00 282 ALA A O 1
ATOM 2182 N N . LYS A 1 283 ? -55.859 12.216 78.506 1.00 81.19 283 LYS A N 1
ATOM 2183 C CA . LYS A 1 283 ? -54.485 11.806 78.164 1.00 81.19 283 LYS A CA 1
ATOM 2184 C C . LYS A 1 283 ? -54.394 10.353 77.703 1.00 81.19 283 LYS A C 1
ATOM 2186 O O . LYS A 1 283 ? -53.630 10.064 76.783 1.00 81.19 283 LYS A O 1
ATOM 2191 N N . ALA A 1 284 ? -55.178 9.445 78.287 1.00 81.69 284 ALA A N 1
ATOM 2192 C CA . ALA A 1 284 ? -55.266 8.056 77.836 1.00 81.69 284 ALA A CA 1
ATOM 2193 C C . ALA A 1 284 ? -55.800 7.981 76.398 1.00 81.69 284 ALA A C 1
ATOM 2195 O O . ALA A 1 284 ? -55.203 7.315 75.557 1.00 81.69 284 ALA A O 1
ATOM 2196 N N . ARG A 1 285 ? -56.847 8.753 76.087 1.00 81.06 285 ARG A N 1
ATOM 2197 C CA . ARG A 1 285 ? -57.405 8.865 74.733 1.00 81.06 285 ARG A CA 1
ATOM 2198 C C . ARG A 1 285 ? -56.403 9.454 73.737 1.00 81.06 285 ARG A C 1
ATOM 2200 O O . ARG A 1 285 ? -56.252 8.933 72.640 1.00 81.06 285 ARG A O 1
ATOM 2207 N N . GLN A 1 286 ? -55.661 10.488 74.132 1.00 83.75 286 GLN A N 1
ATOM 2208 C CA . GLN A 1 286 ? -54.583 11.047 73.309 1.00 83.75 286 GLN A CA 1
ATOM 2209 C C . GLN A 1 286 ? -53.448 10.031 73.073 1.00 83.75 286 GLN A C 1
ATOM 2211 O O . GLN A 1 286 ? -52.867 9.981 71.987 1.00 83.75 286 GLN A O 1
ATOM 2216 N N . THR A 1 287 ? -53.130 9.207 74.075 1.00 83.56 287 THR A N 1
ATOM 2217 C CA . THR A 1 287 ? -52.127 8.133 73.966 1.00 83.56 287 THR A CA 1
ATOM 2218 C C . THR A 1 287 ? -52.597 7.040 73.006 1.00 83.56 287 THR A C 1
ATOM 2220 O O . THR A 1 287 ? -51.816 6.586 72.175 1.00 83.56 287 THR A O 1
ATOM 2223 N N . GLU A 1 288 ? -53.880 6.678 73.054 1.00 82.25 288 GLU A N 1
ATOM 2224 C CA . GLU A 1 288 ? -54.514 5.745 72.116 1.00 82.25 288 GLU A CA 1
ATOM 2225 C C . GLU A 1 288 ? -54.484 6.279 70.675 1.00 82.25 288 GLU A C 1
ATOM 2227 O O . GLU A 1 288 ? -54.031 5.583 69.766 1.00 82.25 288 GLU A O 1
ATOM 2232 N N . GLU A 1 289 ? -54.855 7.545 70.462 1.00 85.75 289 GLU A N 1
ATOM 2233 C CA . GLU A 1 289 ? -54.759 8.207 69.152 1.00 85.75 289 GLU A CA 1
ATOM 2234 C C . GLU A 1 289 ? -53.313 8.227 68.624 1.00 85.75 289 GLU A C 1
ATOM 2236 O O . GLU A 1 289 ? -53.066 7.964 67.444 1.00 85.75 289 GLU A O 1
ATOM 2241 N N . THR A 1 290 ? -52.338 8.470 69.506 1.00 85.31 290 THR A N 1
ATOM 2242 C CA . THR A 1 290 ? -50.908 8.458 69.156 1.00 85.31 290 THR A CA 1
ATOM 2243 C C . THR A 1 290 ? -50.426 7.049 68.798 1.00 85.31 290 THR A C 1
ATOM 2245 O O . THR A 1 290 ? -49.713 6.884 67.810 1.00 85.31 290 THR A O 1
ATOM 2248 N N . ALA A 1 291 ? -50.842 6.018 69.539 1.00 84.50 291 ALA A N 1
ATOM 2249 C CA . ALA A 1 291 ? -50.506 4.621 69.255 1.00 84.50 291 ALA A CA 1
ATOM 2250 C C . ALA A 1 291 ? -51.078 4.155 67.902 1.00 84.50 291 ALA A C 1
ATOM 2252 O O . ALA A 1 291 ? -50.389 3.504 67.109 1.00 84.50 291 ALA A O 1
ATOM 2253 N N . ILE A 1 292 ? -52.311 4.561 67.581 1.00 85.62 292 ILE A N 1
ATOM 2254 C CA . ILE A 1 292 ? -52.930 4.303 66.273 1.00 85.62 292 ILE A CA 1
ATOM 2255 C C . ILE A 1 292 ? -52.122 4.975 65.152 1.00 85.62 292 ILE A C 1
ATOM 2257 O O . ILE A 1 292 ? -51.818 4.335 64.142 1.00 85.62 292 ILE A O 1
ATOM 2261 N N . ALA A 1 293 ? -51.716 6.237 65.333 1.00 88.19 293 ALA A N 1
ATOM 2262 C CA . ALA A 1 293 ? -50.892 6.952 64.359 1.00 88.19 293 ALA A CA 1
ATOM 2263 C C . ALA A 1 293 ? -49.511 6.295 64.161 1.00 88.19 293 ALA A C 1
ATOM 2265 O O . ALA A 1 293 ? -49.058 6.132 63.026 1.00 88.19 293 ALA A O 1
ATOM 2266 N N . VAL A 1 294 ? -48.858 5.854 65.243 1.00 89.56 294 VAL A N 1
ATOM 2267 C CA . VAL A 1 294 ? -47.584 5.114 65.185 1.00 89.56 294 VAL A CA 1
ATOM 2268 C C . VAL A 1 294 ? -47.752 3.807 64.412 1.00 89.56 294 VAL A C 1
ATOM 2270 O O . VAL A 1 294 ? -46.941 3.518 63.534 1.00 89.56 294 VAL A O 1
ATOM 2273 N N . THR A 1 295 ? -48.830 3.059 64.652 1.00 87.81 295 THR A N 1
ATOM 2274 C CA . THR A 1 295 ? -49.123 1.813 63.924 1.00 87.81 295 THR A CA 1
ATOM 2275 C C . THR A 1 295 ? -49.274 2.053 62.416 1.00 87.81 295 THR A C 1
ATOM 2277 O O . THR A 1 295 ? -48.746 1.289 61.609 1.00 87.81 295 THR A O 1
ATOM 2280 N N . GLN A 1 296 ? -49.918 3.151 62.005 1.00 88.75 296 GLN A N 1
ATOM 2281 C CA . GLN A 1 296 ? -50.010 3.518 60.586 1.00 88.75 296 GLN A CA 1
ATOM 2282 C C . GLN A 1 296 ? -48.637 3.828 59.969 1.00 88.75 296 GLN A C 1
ATOM 2284 O O . GLN A 1 296 ? -48.355 3.404 58.845 1.00 88.75 296 GLN A O 1
ATOM 2289 N N . ILE A 1 297 ? -47.766 4.536 60.697 1.00 90.31 297 ILE A N 1
ATOM 2290 C CA . ILE A 1 297 ? -46.394 4.821 60.247 1.00 90.31 297 ILE A CA 1
ATOM 2291 C C . ILE A 1 297 ? -45.589 3.524 60.121 1.00 90.31 297 ILE A C 1
ATOM 2293 O O . ILE A 1 297 ? -44.881 3.344 59.132 1.00 90.31 297 ILE A O 1
ATOM 2297 N N . VAL A 1 298 ? -45.736 2.595 61.070 1.00 91.44 298 VAL A N 1
ATOM 2298 C CA . VAL A 1 298 ? -45.100 1.271 61.025 1.00 91.44 298 VAL A CA 1
ATOM 2299 C C . VAL A 1 298 ? -45.494 0.513 59.762 1.00 91.44 298 VAL A C 1
ATOM 2301 O O . VAL A 1 298 ? -44.613 0.037 59.044 1.00 91.44 298 VAL A O 1
ATOM 2304 N N . CYS A 1 299 ? -46.793 0.432 59.454 1.00 88.88 299 CYS A N 1
ATOM 2305 C CA . CYS A 1 299 ? -47.270 -0.214 58.230 1.00 88.88 299 CYS A CA 1
ATOM 2306 C C . CYS A 1 299 ? -46.617 0.408 56.991 1.00 88.88 299 CYS A 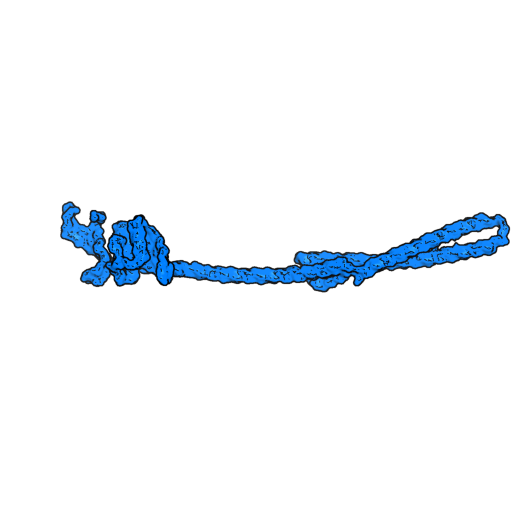C 1
ATOM 2308 O O . CYS A 1 299 ? -46.088 -0.310 56.143 1.00 88.88 299 CYS A O 1
ATOM 2310 N N . LYS A 1 300 ? -46.567 1.741 56.933 1.00 91.75 300 LYS A N 1
ATOM 2311 C CA . LYS A 1 300 ? -45.985 2.468 55.803 1.00 91.75 300 LYS A CA 1
ATOM 2312 C C . LYS A 1 300 ? -44.470 2.276 55.682 1.00 91.75 300 LYS A C 1
ATOM 2314 O O . LYS A 1 300 ? -43.961 2.122 54.576 1.00 91.75 300 LYS A O 1
ATOM 2319 N N . ASN A 1 301 ? -43.743 2.229 56.797 1.00 91.94 301 ASN A N 1
ATOM 2320 C CA . ASN A 1 301 ? -42.306 1.953 56.796 1.00 91.94 301 ASN A CA 1
ATOM 2321 C C . ASN A 1 301 ? -42.003 0.519 56.347 1.00 91.94 301 ASN A C 1
ATOM 2323 O O . ASN A 1 301 ? -41.078 0.324 55.562 1.00 91.94 301 ASN A O 1
ATOM 2327 N N . LYS A 1 302 ? -42.812 -0.468 56.761 1.00 91.00 302 LYS A N 1
ATOM 2328 C CA . LYS A 1 302 ? -42.695 -1.854 56.275 1.00 91.00 302 LYS A CA 1
ATOM 2329 C C . LYS A 1 302 ? -42.994 -1.969 54.779 1.00 91.00 302 LYS A C 1
ATOM 2331 O O . LYS A 1 302 ? -42.271 -2.662 54.066 1.00 91.00 302 LYS A O 1
ATOM 2336 N N . GLU A 1 303 ? -44.015 -1.270 54.284 1.00 92.19 303 GLU A N 1
ATOM 2337 C CA . GLU A 1 303 ? -44.312 -1.199 52.846 1.00 92.19 303 GLU A CA 1
ATOM 2338 C C . GLU A 1 303 ? -43.158 -0.569 52.055 1.00 92.19 303 GLU A C 1
ATOM 2340 O O . GLU A 1 303 ? -42.737 -1.122 51.038 1.00 92.19 303 GLU A O 1
ATOM 2345 N N . ASN A 1 304 ? -42.599 0.540 52.546 1.00 91.38 304 ASN A N 1
ATOM 2346 C CA . ASN A 1 304 ? -41.460 1.209 51.921 1.00 91.38 304 ASN A CA 1
ATOM 2347 C C . ASN A 1 304 ? -40.206 0.326 51.913 1.00 91.38 304 ASN A C 1
ATOM 2349 O O . ASN A 1 304 ? -39.561 0.204 50.875 1.00 91.38 304 ASN A O 1
ATOM 2353 N N . ALA A 1 305 ? -39.879 -0.327 53.033 1.00 91.31 305 ALA A N 1
ATOM 2354 C CA . ALA A 1 305 ? -38.760 -1.264 53.110 1.00 91.31 305 ALA A CA 1
ATOM 2355 C C . ALA A 1 305 ? -38.931 -2.405 52.095 1.00 91.31 305 ALA A C 1
ATOM 2357 O O . ALA A 1 305 ? -38.032 -2.687 51.307 1.00 91.31 305 ALA A O 1
ATOM 2358 N N . LYS A 1 306 ? -40.130 -2.992 52.010 1.00 91.38 306 LYS A N 1
ATOM 2359 C CA . LYS A 1 306 ? -40.433 -4.033 51.020 1.00 91.38 306 LYS A CA 1
ATOM 2360 C C . LYS A 1 306 ? -40.288 -3.533 49.579 1.00 91.38 306 LYS A C 1
ATOM 2362 O O . LYS A 1 306 ? -39.761 -4.254 48.733 1.00 91.38 306 LYS A O 1
ATOM 2367 N N . ALA A 1 307 ? -40.728 -2.309 49.289 1.00 91.94 307 ALA A N 1
ATOM 2368 C CA . ALA A 1 307 ? -40.567 -1.706 47.969 1.00 91.94 307 ALA A CA 1
ATOM 2369 C C . ALA A 1 307 ? -39.086 -1.491 47.612 1.00 91.94 307 ALA A C 1
ATOM 2371 O O . ALA A 1 307 ? -38.682 -1.805 46.494 1.00 91.94 307 ALA A O 1
ATOM 2372 N N . ILE A 1 308 ? -38.271 -1.011 48.558 1.00 91.62 308 ILE A N 1
ATOM 2373 C CA . ILE A 1 308 ? -36.828 -0.811 48.364 1.00 91.62 308 ILE A CA 1
ATOM 2374 C C . ILE A 1 308 ? -36.117 -2.154 48.168 1.00 91.62 308 ILE A C 1
ATOM 2376 O O . ILE A 1 308 ? -35.339 -2.295 47.227 1.00 91.62 308 ILE A O 1
ATOM 2380 N N . SER A 1 309 ? -36.425 -3.160 48.987 1.00 89.31 309 SER A N 1
ATOM 2381 C CA . SER A 1 309 ? -35.894 -4.519 48.832 1.00 89.31 309 SER A CA 1
ATOM 2382 C C . SER A 1 309 ? -36.232 -5.108 47.457 1.00 89.31 309 SER A C 1
ATOM 2384 O O . SER A 1 309 ? -35.344 -5.628 46.786 1.00 89.31 309 SER A O 1
ATOM 2386 N N . GLY A 1 310 ? -37.462 -4.919 46.968 1.00 88.94 310 GLY A N 1
ATOM 2387 C CA . GLY A 1 310 ? -37.851 -5.348 45.622 1.00 88.94 310 GLY A CA 1
ATOM 2388 C C . GLY A 1 310 ? -37.164 -4.578 44.485 1.00 88.94 310 GLY A C 1
ATOM 2389 O O . GLY A 1 310 ? -37.113 -5.072 43.360 1.00 88.94 310 GLY A O 1
ATOM 2390 N N . ILE A 1 311 ? -36.639 -3.374 44.741 1.00 87.44 311 ILE A N 1
ATOM 2391 C CA . ILE A 1 311 ? -35.760 -2.669 43.799 1.00 87.44 311 ILE A CA 1
ATOM 2392 C C . ILE A 1 311 ? -34.369 -3.300 43.838 1.00 87.44 311 ILE A C 1
ATOM 2394 O O . ILE A 1 311 ? -33.855 -3.632 42.778 1.00 87.44 311 ILE A O 1
ATOM 2398 N N . VAL A 1 312 ? -33.794 -3.509 45.027 1.00 87.69 312 VAL A N 1
ATOM 2399 C CA . VAL A 1 312 ? -32.461 -4.112 45.228 1.00 87.69 312 VAL A CA 1
ATOM 2400 C C . VAL A 1 312 ? -32.356 -5.493 44.574 1.00 87.69 312 VAL A C 1
ATOM 2402 O O . VAL A 1 312 ? -31.381 -5.763 43.876 1.00 87.69 312 VAL A O 1
ATOM 2405 N N . GLU A 1 313 ? -33.386 -6.332 44.700 1.00 85.88 313 GLU A N 1
ATOM 2406 C CA . GLU A 1 313 ? -33.431 -7.660 44.069 1.00 85.88 313 GLU A CA 1
ATOM 2407 C C . GLU A 1 313 ? -33.354 -7.617 42.536 1.00 85.88 313 GLU A C 1
ATOM 2409 O O . GLU A 1 313 ? -32.905 -8.580 41.926 1.00 85.88 313 GLU A O 1
ATOM 2414 N N . ARG A 1 314 ? -33.745 -6.511 41.885 1.00 84.75 314 ARG A N 1
ATOM 2415 C CA . ARG A 1 314 ? -33.635 -6.373 40.418 1.00 84.75 314 ARG A CA 1
ATOM 2416 C C . ARG A 1 314 ? -32.206 -6.127 39.937 1.00 84.75 314 ARG A C 1
ATOM 2418 O O . ARG A 1 314 ? -31.973 -6.205 38.734 1.00 84.75 314 ARG A O 1
ATOM 2425 N N . PHE A 1 315 ? -31.296 -5.776 40.846 1.00 80.94 315 PHE A N 1
ATOM 2426 C CA . PHE A 1 315 ? -29.883 -5.522 40.553 1.00 80.94 315 PHE A CA 1
ATOM 2427 C C . PHE A 1 315 ? -28.968 -6.710 40.898 1.00 80.94 315 PHE A C 1
ATOM 2429 O O . PHE A 1 315 ? -27.774 -6.655 40.594 1.00 80.94 315 PHE A O 1
ATOM 2436 N N . SER A 1 316 ? -29.515 -7.751 41.540 1.00 64.75 316 SER A N 1
ATOM 2437 C CA . SER A 1 316 ? -28.828 -9.016 41.858 1.00 64.75 316 SER A CA 1
ATOM 2438 C C . SER A 1 316 ? -28.982 -10.030 40.725 1.00 64.75 316 SER A C 1
ATOM 2440 O O . SER A 1 316 ? -28.001 -10.760 40.460 1.00 64.75 316 SER A O 1
#

Solvent-accessible surface area (backbone atoms only — not comparable to full-atom values): 17418 Å² total; per-residue (Å²): 141,88,70,76,91,53,66,45,76,77,47,71,41,70,33,92,87,74,71,42,52,19,45,34,32,36,23,68,40,56,43,99,81,72,72,51,73,76,48,71,54,70,55,52,60,51,45,69,61,55,51,56,54,55,56,68,72,50,50,98,85,57,76,62,48,55,36,28,33,31,68,82,79,45,23,29,68,39,43,86,54,69,86,48,41,68,34,73,70,78,53,66,67,62,51,50,51,49,50,45,40,74,73,70,42,51,61,52,77,45,82,45,84,47,99,92,45,53,31,39,33,41,39,44,51,42,77,93,80,39,34,32,42,35,42,33,36,45,47,67,64,76,41,41,64,58,52,54,51,49,50,55,50,50,55,54,52,54,52,51,54,51,53,53,52,52,52,51,52,52,48,49,56,64,60,51,59,57,50,56,55,51,50,55,47,49,54,36,46,74,68,38,39,78,69,82,58,75,88,47,57,86,33,44,81,37,92,49,74,68,9,50,52,40,34,53,50,49,54,50,50,54,53,51,51,52,49,44,53,50,44,50,52,52,22,50,52,35,36,54,50,22,50,56,47,47,53,54,29,49,53,43,50,54,50,39,53,51,51,55,52,52,51,67,69,57,74,82,65,81,86,85,58,60,70,62,55,51,54,52,51,52,51,38,50,53,46,51,55,49,29,54,52,45,48,54,51,25,54,52,31,42,51,49,18,53,53,42,47,62,53,44,60,59,44,108

pLDDT: mean 82.84, std 10.61, range [37.0, 97.12]

Mean predicted aligned error: 15.78 Å